Protein AF-G2HE50-F1 (afdb_monomer_lite)

InterPro domains:
  IPR012901 Carnosine N-methyltransferase [PF07942] (146-195)
  IPR012901 Carnosine N-methyltransferase [PTHR12303] (55-195)

Secondary structure (DSSP, 8-state):
-PPPPPPPPPPPPPPPP----------------------HHHHHHHHHHHHHHHHHHHHHHHHHHHHHHHHHHHHHHHHHHHHHHHHHHHHHTS-HHHHHH-TTHHHHHHHHHHHHHHHHHHHHHHHHHHHT-GGGGGG---SS-S-PPPPHHHHHHHHHHHHHHHHHHSGGGHHHHHHHHHHHHHHHHHHS-S--

Organism: Pan troglodytes (NCBI:txid9598)

Foldseek 3Di:
DDDDDDDDDDDDDDDDDDDDDDDDDDDPDPPPPPPPPPPPVNVVVVVVVVVVVVVVVVLVVVLVVVVLLLLLLLCQLVVVVVVLVVVVVVLVPDDPVVNVVPVCPVVVSVVVNVVSVVSSVVSVVVSVVVCPDPVCVSSPDPPPPDRDDHDPVSNVVVVVVVVVCCCPPNPNNVVVCCVPVVVVVVVCCVVDPPPD

Structure (mmCIF, N/CA/C/O backbone):
data_AF-G2HE50-F1
#
_entry.id   AF-G2HE50-F1
#
loop_
_atom_site.group_PDB
_atom_site.id
_atom_site.type_symbol
_atom_site.label_atom_id
_atom_site.label_alt_id
_atom_site.label_comp_id
_atom_site.label_asym_id
_atom_site.label_entity_id
_atom_site.label_seq_id
_atom_site.pdbx_PDB_ins_code
_atom_site.Cartn_x
_atom_site.Cartn_y
_atom_site.Cartn_z
_atom_site.occupancy
_atom_site.B_iso_or_equiv
_atom_site.auth_seq_id
_atom_site.auth_comp_id
_atom_site.auth_asym_id
_atom_site.auth_atom_id
_atom_site.pdbx_PDB_model_num
ATOM 1 N N . MET A 1 1 ? -23.800 32.111 -14.660 1.00 43.44 1 MET A N 1
ATOM 2 C CA . MET A 1 1 ? -22.465 32.249 -14.033 1.00 43.44 1 MET A CA 1
ATOM 3 C C . MET A 1 1 ? -21.451 32.562 -15.121 1.00 43.44 1 MET A C 1
ATOM 5 O O . MET A 1 1 ? -21.234 31.747 -16.008 1.00 43.44 1 MET A O 1
ATOM 9 N N . GLN A 1 2 ? -20.966 33.801 -15.132 1.00 43.25 2 GLN A N 1
ATOM 10 C CA . GLN A 1 2 ? -20.212 34.406 -16.231 1.00 43.25 2 GLN A CA 1
ATOM 11 C C . GLN A 1 2 ? -18.714 34.069 -16.140 1.00 43.25 2 GLN A C 1
ATOM 13 O O . GLN A 1 2 ? -18.127 34.093 -15.058 1.00 43.25 2 GLN A O 1
ATOM 18 N N . ARG A 1 3 ? -18.100 33.760 -17.290 1.00 40.53 3 ARG A N 1
ATOM 19 C CA . ARG A 1 3 ? -16.665 33.479 -17.451 1.00 40.53 3 ARG A CA 1
ATOM 20 C C . ARG A 1 3 ? -15.864 34.785 -17.344 1.00 40.53 3 ARG A C 1
ATOM 22 O O . ARG A 1 3 ? -16.052 35.679 -18.164 1.00 40.53 3 ARG A O 1
ATOM 29 N N . ARG A 1 4 ? -14.958 34.895 -16.366 1.00 44.59 4 ARG A N 1
ATOM 30 C CA . ARG A 1 4 ? -14.037 36.039 -16.225 1.00 44.59 4 ARG A CA 1
ATOM 31 C C . ARG A 1 4 ? -12.904 35.941 -17.258 1.00 44.59 4 ARG A C 1
ATOM 33 O O . ARG A 1 4 ? -12.146 34.976 -17.241 1.00 44.59 4 ARG A O 1
ATOM 40 N N . ARG A 1 5 ? -12.790 36.938 -18.145 1.00 52.28 5 ARG A N 1
ATOM 41 C CA . ARG A 1 5 ? -11.632 37.151 -19.036 1.00 52.28 5 ARG A CA 1
ATOM 42 C C . ARG A 1 5 ? -10.599 38.056 -18.346 1.00 52.28 5 ARG A C 1
ATOM 44 O O . ARG A 1 5 ? -10.973 38.983 -17.635 1.00 52.28 5 ARG A O 1
ATOM 51 N N . ARG A 1 6 ? -9.313 37.746 -18.539 1.00 48.94 6 ARG A N 1
ATOM 52 C CA . ARG A 1 6 ? -8.133 38.441 -17.983 1.00 48.94 6 ARG A CA 1
ATOM 53 C C . ARG A 1 6 ? -7.880 39.774 -18.727 1.00 48.94 6 ARG A C 1
ATOM 55 O O . ARG A 1 6 ? -8.112 39.796 -19.935 1.00 48.94 6 ARG A O 1
ATOM 62 N N . PRO A 1 7 ? -7.408 40.849 -18.064 1.00 55.88 7 PRO A N 1
ATOM 63 C CA . PRO A 1 7 ? -7.119 42.127 -18.724 1.00 55.88 7 PRO A CA 1
ATOM 64 C C . PRO A 1 7 ? -5.721 42.162 -19.392 1.00 55.88 7 PRO A C 1
ATOM 66 O O . PRO A 1 7 ? -4.837 41.415 -18.962 1.00 55.88 7 PRO A O 1
ATOM 69 N N . PRO A 1 8 ? -5.516 43.002 -20.431 1.00 59.59 8 PRO A N 1
ATOM 70 C CA . PRO A 1 8 ? -4.245 43.132 -21.154 1.00 59.59 8 PRO A CA 1
ATOM 71 C C . PRO A 1 8 ? -3.248 44.104 -20.475 1.00 59.59 8 PRO A C 1
ATOM 73 O O . PRO A 1 8 ? -3.667 44.935 -19.666 1.00 59.59 8 PRO A O 1
ATOM 76 N N . PRO A 1 9 ? -1.938 44.014 -20.795 1.00 53.03 9 PRO A N 1
ATOM 77 C CA . PRO A 1 9 ? -0.888 44.846 -20.199 1.00 53.03 9 PRO A CA 1
ATOM 78 C C . PRO A 1 9 ? -0.788 46.252 -20.834 1.00 53.03 9 PRO A C 1
ATOM 80 O O . PRO A 1 9 ? -1.252 46.449 -21.960 1.00 53.03 9 PRO A O 1
ATOM 83 N N . PRO A 1 10 ? -0.188 47.234 -20.129 1.00 47.84 10 PRO A N 1
ATOM 84 C CA . PRO A 1 10 ? -0.179 48.636 -20.543 1.00 47.84 10 PRO A CA 1
ATOM 85 C C . PRO A 1 10 ? 0.894 48.968 -21.594 1.00 47.84 10 PRO A C 1
ATOM 87 O O . PRO A 1 10 ? 2.009 48.452 -21.566 1.00 47.84 10 PRO A O 1
ATOM 90 N N . THR A 1 11 ? 0.538 49.885 -22.494 1.00 44.22 11 THR A N 1
ATOM 91 C CA . THR A 1 11 ? 1.355 50.474 -23.563 1.00 44.22 11 THR A CA 1
ATOM 92 C C . THR A 1 11 ? 2.282 51.576 -23.037 1.00 44.22 11 THR A C 1
ATOM 94 O O . THR A 1 11 ? 1.842 52.498 -22.348 1.00 44.22 11 THR A O 1
ATOM 97 N N . SER A 1 12 ? 3.567 51.509 -23.393 1.00 42.25 12 SER A N 1
ATOM 98 C CA . SER A 1 12 ? 4.565 52.550 -23.132 1.00 42.25 12 SER A CA 1
ATOM 99 C C . SER A 1 12 ? 4.380 53.745 -24.078 1.00 42.25 12 SER A C 1
ATOM 101 O O . SER A 1 12 ? 4.226 53.591 -25.288 1.00 42.25 12 SER A O 1
ATOM 103 N N . ARG A 1 13 ? 4.372 54.954 -23.505 1.00 36.72 13 ARG A N 1
ATOM 104 C CA . ARG A 1 13 ? 4.289 56.235 -24.219 1.00 36.72 13 ARG A CA 1
ATOM 105 C C . ARG A 1 13 ? 5.666 56.631 -24.771 1.00 36.72 13 ARG A C 1
ATOM 107 O O . ARG A 1 13 ? 6.639 56.621 -24.024 1.00 36.72 13 ARG A O 1
ATOM 114 N N . LEU A 1 14 ? 5.719 57.023 -26.044 1.00 40.00 14 LEU A N 1
ATOM 115 C CA . LEU A 1 14 ? 6.819 57.793 -26.641 1.00 40.00 14 LEU A CA 1
ATOM 116 C C . LEU A 1 14 ? 6.608 59.290 -26.351 1.00 40.00 14 LEU A C 1
ATOM 118 O O . LEU A 1 14 ? 5.454 59.724 -26.386 1.00 40.00 14 LEU A O 1
ATOM 122 N N . PRO A 1 15 ? 7.661 60.091 -26.105 1.00 41.16 15 PRO A N 1
ATOM 123 C CA . PRO A 1 15 ? 7.552 61.539 -26.115 1.00 41.16 15 PRO A CA 1
ATOM 124 C C . PRO A 1 15 ? 7.847 62.142 -27.496 1.00 41.16 15 PRO A C 1
ATOM 126 O O . PRO A 1 15 ? 8.559 61.577 -28.326 1.00 41.16 15 PRO A O 1
ATOM 129 N N 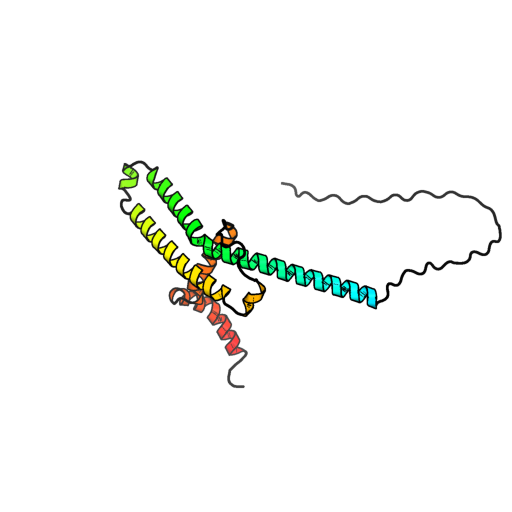. GLU A 1 16 ? 7.226 63.300 -27.688 1.00 34.78 16 GLU A N 1
ATOM 130 C CA . GLU A 1 16 ? 7.119 64.144 -28.874 1.00 34.78 16 GLU A CA 1
ATOM 131 C C . GLU A 1 16 ? 8.446 64.774 -29.325 1.00 34.78 16 GLU A C 1
ATOM 133 O O . GLU A 1 16 ? 9.350 65.017 -28.527 1.00 34.78 16 GLU A O 1
ATOM 138 N N . GLY A 1 17 ? 8.523 65.091 -30.620 1.00 35.38 17 GLY A N 1
ATOM 139 C CA . GLY A 1 17 ? 9.585 65.895 -31.217 1.00 35.38 17 GLY A CA 1
ATOM 140 C C . GLY A 1 17 ? 9.158 67.343 -31.483 1.00 35.38 17 GLY A C 1
ATOM 141 O O . GLY A 1 17 ? 8.025 67.596 -31.874 1.00 35.38 17 GLY A O 1
ATOM 142 N N . CYS A 1 18 ? 10.121 68.252 -31.326 1.00 30.38 18 CYS A N 1
ATOM 143 C CA . CYS A 1 18 ? 10.257 69.617 -31.867 1.00 30.38 18 CYS A CA 1
ATOM 144 C C . CYS A 1 18 ? 11.781 69.875 -31.819 1.00 30.38 18 CYS A C 1
ATOM 146 O O . CYS A 1 18 ? 12.391 69.538 -30.814 1.00 30.38 18 CYS A O 1
ATOM 148 N N . GLY A 1 19 ? 12.539 70.381 -32.789 1.00 29.95 19 GLY A N 1
ATOM 149 C CA . GLY A 1 19 ? 12.306 71.212 -33.964 1.00 29.95 19 GLY A CA 1
ATOM 150 C C . GLY A 1 19 ? 13.403 72.295 -33.946 1.00 29.95 19 GLY A C 1
ATOM 151 O O . GLY A 1 19 ? 13.477 73.026 -32.965 1.00 29.95 19 GLY A O 1
ATOM 152 N N . GLY A 1 20 ? 14.245 72.407 -34.988 1.00 29.12 20 GLY A N 1
ATOM 153 C CA . GLY A 1 20 ? 15.074 73.609 -35.222 1.00 29.12 20 GLY A CA 1
ATOM 154 C C . GLY A 1 20 ? 16.549 73.416 -35.621 1.00 29.12 20 GLY A C 1
ATOM 155 O O . GLY A 1 20 ? 17.395 73.234 -34.761 1.00 29.12 20 GLY A O 1
ATOM 156 N N . GLY A 1 21 ? 16.814 73.527 -36.931 1.00 27.83 21 GLY A N 1
ATOM 157 C CA . GLY A 1 21 ? 17.830 74.367 -37.604 1.00 27.83 21 GLY A CA 1
ATOM 158 C C . GLY A 1 21 ? 19.303 74.451 -37.153 1.00 27.83 21 GLY A C 1
ATOM 159 O O . GLY A 1 21 ? 19.600 74.807 -36.022 1.00 27.83 21 GLY A O 1
ATOM 160 N N . GLY A 1 22 ? 20.209 74.365 -38.142 1.00 27.58 22 GLY A N 1
ATOM 161 C CA . GLY A 1 22 ? 21.512 75.056 -38.136 1.00 27.58 22 GLY A CA 1
ATOM 162 C C . GLY A 1 22 ? 22.706 74.169 -38.488 1.00 27.58 22 GLY A C 1
ATOM 163 O O . GLY A 1 22 ? 23.003 73.223 -37.774 1.00 27.58 22 GLY A O 1
ATOM 164 N N . GLY A 1 23 ? 23.376 74.471 -39.603 1.00 30.53 23 GLY A N 1
ATOM 165 C CA . GLY A 1 23 ? 24.521 73.718 -40.116 1.00 30.53 23 GLY A CA 1
ATOM 166 C C . GLY A 1 23 ? 25.830 73.949 -39.356 1.00 30.53 23 GLY A C 1
ATOM 167 O O . GLY A 1 23 ? 26.046 74.998 -38.756 1.00 30.53 23 GLY A O 1
ATOM 168 N N . GLY A 1 24 ? 26.720 72.966 -39.462 1.00 28.97 24 GLY A N 1
ATOM 169 C CA . GLY A 1 24 ? 28.094 73.002 -38.973 1.00 28.97 24 GLY A CA 1
ATOM 170 C C . GLY A 1 24 ? 28.763 71.670 -39.289 1.00 28.97 24 GLY A C 1
ATOM 171 O O . GLY A 1 24 ? 28.279 70.623 -38.876 1.00 28.97 24 GLY A O 1
ATOM 172 N N . SER A 1 25 ? 29.812 71.707 -40.102 1.00 38.81 25 SER A N 1
ATOM 173 C CA . SER A 1 25 ? 30.609 70.548 -40.489 1.00 38.81 25 SER A CA 1
ATOM 174 C C . SER A 1 25 ? 31.376 70.013 -39.279 1.00 38.81 25 SER A C 1
ATOM 176 O O . SER A 1 25 ? 32.286 70.685 -38.806 1.00 38.81 25 SER A O 1
ATOM 178 N N . GLU A 1 26 ? 31.051 68.808 -38.819 1.00 29.98 26 GLU A N 1
ATOM 179 C CA . GLU A 1 26 ? 31.888 68.025 -37.905 1.00 29.98 26 GLU A CA 1
ATOM 180 C C . GLU A 1 26 ? 31.929 66.577 -38.399 1.00 29.98 26 GLU A C 1
ATOM 182 O O . GLU A 1 26 ? 30.902 65.964 -38.699 1.00 29.98 26 GLU A O 1
ATOM 187 N N . GLU A 1 27 ? 33.142 66.051 -38.544 1.00 34.09 27 GLU A N 1
ATOM 188 C CA . GLU A 1 27 ? 33.405 64.644 -38.819 1.00 34.09 27 GLU A CA 1
ATOM 189 C C . GLU A 1 27 ? 32.860 63.807 -37.656 1.00 34.09 27 GLU A C 1
ATOM 191 O O . GLU A 1 27 ? 33.437 63.770 -36.571 1.00 34.09 27 GLU A O 1
ATOM 196 N N . VAL A 1 28 ? 31.724 63.137 -37.863 1.00 26.69 28 VAL A N 1
ATOM 197 C CA . VAL A 1 28 ? 31.206 62.167 -36.895 1.00 26.69 28 VAL A CA 1
ATOM 198 C C . VAL A 1 28 ? 31.854 60.823 -37.191 1.00 26.69 28 VAL A C 1
ATOM 200 O O . VAL A 1 28 ? 31.426 60.075 -38.072 1.00 26.69 28 VAL A O 1
ATOM 203 N N . GLU A 1 29 ? 32.913 60.531 -36.445 1.00 27.11 29 GLU A N 1
ATOM 204 C CA . GLU A 1 29 ? 33.487 59.199 -36.314 1.00 27.11 29 GLU A CA 1
ATOM 205 C C . GLU A 1 29 ? 32.379 58.238 -35.850 1.00 27.11 29 GLU A C 1
ATOM 207 O O . GLU A 1 29 ? 31.879 58.309 -34.725 1.00 27.11 29 GLU A O 1
ATOM 212 N N . VAL A 1 30 ? 31.934 57.356 -36.749 1.00 27.50 30 VAL A N 1
ATOM 213 C CA . VAL A 1 30 ? 30.960 56.315 -36.417 1.00 27.50 30 VAL A CA 1
ATOM 214 C C . VAL A 1 30 ? 31.668 55.301 -35.527 1.00 27.50 30 VAL A C 1
ATOM 216 O O . VAL A 1 30 ? 32.269 54.339 -36.003 1.00 27.50 30 VAL A O 1
ATOM 219 N N . GLN A 1 31 ? 31.589 55.511 -34.215 1.00 26.48 31 GLN A N 1
ATOM 220 C CA . GLN A 1 31 ? 31.910 54.489 -33.233 1.00 26.48 31 GLN A CA 1
ATOM 221 C C . GLN A 1 31 ? 30.888 53.358 -33.402 1.00 26.48 31 GLN A C 1
ATOM 223 O O . GLN A 1 31 ? 29.797 53.367 -32.828 1.00 26.48 31 GLN A O 1
ATOM 228 N N . PHE A 1 32 ? 31.234 52.363 -34.222 1.00 25.75 32 PHE A N 1
ATOM 229 C CA . PHE A 1 32 ? 30.603 51.057 -34.137 1.00 25.75 32 PHE A CA 1
ATOM 230 C C . PHE A 1 32 ? 30.837 50.575 -32.709 1.00 25.75 32 PHE A C 1
ATOM 232 O O . PHE A 1 32 ? 31.940 50.161 -32.353 1.00 25.75 32 PHE A O 1
ATOM 239 N N . SER A 1 33 ? 29.804 50.666 -31.868 1.00 36.72 33 SER A N 1
ATOM 240 C CA . SER A 1 33 ? 29.776 49.928 -30.615 1.00 36.72 33 SER A CA 1
ATOM 241 C C . SER A 1 33 ? 29.987 48.474 -30.993 1.00 36.72 33 SER A C 1
ATOM 243 O O . SER A 1 33 ? 29.096 47.838 -31.559 1.00 36.72 33 SER A O 1
ATOM 245 N N . ALA A 1 34 ? 31.198 47.980 -30.739 1.00 37.19 34 ALA A N 1
ATOM 246 C CA . ALA A 1 34 ? 31.519 46.574 -30.796 1.00 37.19 34 ALA A CA 1
ATOM 247 C C . ALA A 1 34 ? 30.575 45.899 -29.804 1.00 37.19 34 ALA A C 1
ATOM 249 O O . ALA A 1 34 ? 30.825 45.859 -28.597 1.00 37.19 34 ALA A O 1
ATOM 250 N N . GLY A 1 35 ? 29.434 45.433 -30.318 1.00 39.59 35 GLY A N 1
ATOM 251 C CA . GLY A 1 35 ? 28.591 44.494 -29.617 1.00 39.59 35 GLY A CA 1
ATOM 252 C C . GLY A 1 35 ? 29.531 43.409 -29.136 1.00 39.59 35 GLY A C 1
ATOM 253 O O . GLY A 1 35 ? 30.250 42.816 -29.937 1.00 39.59 35 GLY A O 1
ATOM 254 N N . ARG A 1 36 ? 29.606 43.246 -27.816 1.00 48.53 36 ARG A N 1
ATOM 255 C CA . ARG A 1 36 ? 30.401 42.221 -27.156 1.00 48.53 36 ARG A CA 1
ATOM 256 C C . ARG A 1 36 ? 29.924 40.881 -27.701 1.00 48.53 36 ARG A C 1
ATOM 258 O O . ARG A 1 36 ? 28.987 40.293 -27.171 1.00 48.53 36 ARG A O 1
ATOM 265 N N . TRP A 1 37 ? 30.534 40.418 -28.786 1.00 41.97 37 TRP A N 1
ATOM 266 C CA . TRP A 1 37 ? 30.416 39.050 -29.246 1.00 41.97 37 TRP A CA 1
ATOM 267 C C . TRP A 1 37 ? 31.170 38.254 -28.194 1.00 41.97 37 TRP A C 1
ATOM 269 O O . TRP A 1 37 ? 32.386 38.084 -28.267 1.00 41.97 37 TRP A O 1
ATOM 279 N N . GLY A 1 38 ? 30.460 37.890 -27.121 1.00 52.31 38 GLY A N 1
ATOM 280 C CA . GLY A 1 38 ? 30.954 36.903 -26.179 1.00 52.31 38 GLY A CA 1
ATOM 281 C C . GLY A 1 38 ? 31.437 35.733 -27.018 1.00 52.31 38 GLY A C 1
ATOM 282 O O . GLY A 1 38 ? 30.683 35.244 -27.860 1.00 52.31 38 GLY A O 1
ATOM 283 N N . SER A 1 39 ? 32.716 35.379 -26.870 1.00 57.69 39 SER A N 1
ATOM 284 C CA . SER A 1 39 ? 33.326 34.300 -27.643 1.00 57.69 39 SER A CA 1
ATOM 285 C C . SER A 1 39 ? 32.369 33.111 -27.652 1.00 57.69 39 SER A C 1
ATOM 287 O O . SER A 1 39 ? 31.828 32.766 -26.599 1.00 57.69 39 SER A O 1
ATOM 289 N N . ALA A 1 40 ? 32.133 32.491 -28.809 1.00 57.12 40 ALA A N 1
ATOM 290 C CA . ALA A 1 40 ? 31.263 31.317 -28.900 1.00 57.12 40 ALA A CA 1
ATOM 291 C C . ALA A 1 40 ? 31.668 30.238 -27.872 1.00 57.12 40 ALA A C 1
ATOM 293 O O . ALA A 1 40 ? 30.814 29.553 -27.320 1.00 57.12 40 ALA A O 1
ATOM 294 N N . ALA A 1 41 ? 32.959 30.179 -27.521 1.00 56.34 41 ALA A N 1
ATOM 295 C CA . ALA A 1 41 ? 33.485 29.350 -26.442 1.00 56.34 41 ALA A CA 1
ATOM 296 C C . ALA A 1 41 ? 32.983 29.757 -25.041 1.00 56.34 41 ALA A C 1
ATOM 298 O O . ALA A 1 41 ? 32.673 28.890 -24.234 1.00 56.34 41 ALA A O 1
ATOM 299 N N . ALA A 1 42 ? 32.855 31.053 -24.743 1.00 61.88 42 ALA A N 1
ATOM 300 C CA . ALA A 1 42 ? 32.315 31.546 -23.474 1.00 61.88 42 ALA A CA 1
ATOM 301 C C . ALA A 1 42 ? 30.799 31.307 -23.361 1.00 61.88 42 ALA A C 1
ATOM 303 O O . ALA A 1 42 ? 30.315 30.939 -22.294 1.00 61.88 42 ALA A O 1
ATOM 304 N N . VAL A 1 43 ? 30.059 31.453 -24.466 1.00 63.81 43 VAL A N 1
ATOM 305 C CA . VAL A 1 43 ? 28.623 31.121 -24.520 1.00 63.81 43 VAL A CA 1
ATOM 306 C C . VAL A 1 43 ? 28.415 29.609 -24.377 1.00 63.81 43 VAL A C 1
ATOM 308 O O . VAL A 1 43 ? 27.550 29.180 -23.622 1.00 63.81 43 VAL A O 1
ATOM 311 N N . SER A 1 44 ? 29.256 28.795 -25.024 1.00 70.19 44 SER A N 1
ATOM 312 C CA . SER A 1 44 ? 29.229 27.333 -24.903 1.00 70.19 44 SER A CA 1
ATOM 313 C C . SER A 1 44 ? 29.632 26.847 -23.509 1.00 70.19 44 SER A C 1
ATOM 315 O O . SER A 1 44 ? 29.045 25.891 -23.014 1.00 70.19 44 SER A O 1
ATOM 317 N N . ALA A 1 45 ? 30.602 27.495 -22.859 1.00 70.25 45 ALA A N 1
ATOM 318 C CA . ALA A 1 45 ? 31.006 27.169 -21.493 1.00 70.25 45 ALA A CA 1
ATOM 319 C C . ALA A 1 45 ? 29.923 27.552 -20.475 1.00 70.25 45 ALA A C 1
ATOM 321 O O . ALA A 1 45 ? 29.651 26.784 -19.558 1.00 70.25 45 ALA A O 1
ATOM 322 N N . ALA A 1 46 ? 29.264 28.701 -20.659 1.00 69.62 46 ALA A N 1
ATOM 323 C CA . ALA A 1 46 ? 28.132 29.107 -19.830 1.00 69.62 46 ALA A CA 1
ATOM 324 C C . ALA A 1 46 ? 26.921 28.178 -20.019 1.00 69.62 46 ALA A C 1
ATOM 326 O O . ALA A 1 46 ? 26.278 27.817 -19.038 1.00 69.62 46 ALA A O 1
ATOM 327 N N . ALA A 1 47 ? 26.644 27.746 -21.254 1.00 68.75 47 ALA A N 1
ATOM 328 C CA . ALA A 1 47 ? 25.602 26.764 -21.538 1.00 68.75 47 ALA A CA 1
ATOM 329 C C . ALA A 1 47 ? 25.920 25.403 -20.897 1.00 68.75 47 ALA A C 1
ATOM 331 O O . ALA A 1 47 ? 25.074 24.859 -20.201 1.00 68.75 47 ALA A O 1
ATOM 332 N N . ALA A 1 48 ? 27.151 24.901 -21.040 1.00 70.31 48 ALA A N 1
ATOM 333 C CA . ALA A 1 48 ? 27.578 23.648 -20.415 1.00 70.31 48 ALA A CA 1
ATOM 334 C C . ALA A 1 48 ? 27.550 23.713 -18.877 1.00 70.31 48 ALA A C 1
ATOM 336 O O . ALA A 1 48 ? 27.149 22.751 -18.227 1.00 70.31 48 ALA A O 1
ATOM 337 N N . ALA A 1 49 ? 27.927 24.851 -18.285 1.00 72.62 49 ALA A N 1
ATOM 338 C CA . ALA A 1 49 ? 27.831 25.069 -16.844 1.00 72.62 49 ALA A CA 1
ATOM 339 C C . ALA A 1 49 ? 26.371 25.117 -16.364 1.00 72.62 49 ALA A C 1
ATOM 341 O O . ALA A 1 49 ? 26.057 24.541 -15.326 1.00 72.62 49 ALA A O 1
ATOM 342 N N . ALA A 1 50 ? 25.475 25.751 -17.128 1.00 73.69 50 ALA A N 1
ATOM 343 C CA . ALA A 1 50 ? 24.048 25.789 -16.822 1.00 73.69 50 ALA A CA 1
ATOM 344 C C . ALA A 1 50 ? 23.399 24.396 -16.923 1.00 73.69 50 ALA A C 1
ATOM 346 O O . ALA A 1 50 ? 22.628 24.015 -16.041 1.00 73.69 50 ALA A O 1
ATOM 347 N N . THR A 1 51 ? 23.748 23.610 -17.948 1.00 73.56 51 THR A N 1
ATOM 348 C CA . THR A 1 51 ? 23.300 22.215 -18.090 1.00 73.56 51 THR A CA 1
ATOM 349 C C . THR A 1 51 ? 23.772 21.373 -16.909 1.00 73.56 51 THR A C 1
ATOM 351 O O . THR A 1 51 ? 22.945 20.772 -16.232 1.00 73.56 51 THR A O 1
ATOM 354 N N . ARG A 1 52 ? 25.062 21.445 -16.563 1.00 76.56 52 ARG A N 1
ATOM 355 C CA . ARG A 1 52 ? 25.626 20.721 -15.418 1.00 76.56 52 ARG A CA 1
ATOM 356 C C . ARG A 1 52 ? 24.984 21.110 -14.084 1.00 76.56 52 ARG A C 1
ATOM 358 O O . ARG A 1 52 ? 24.696 20.244 -13.272 1.00 76.56 52 ARG A O 1
ATOM 365 N N . SER A 1 53 ? 24.709 22.398 -13.862 1.00 77.75 53 SER A N 1
ATOM 366 C CA . SER A 1 53 ? 24.012 22.840 -12.644 1.00 77.75 53 SER A CA 1
ATOM 367 C C . SER A 1 53 ? 22.560 22.360 -12.567 1.00 77.75 53 SER A C 1
ATOM 369 O O . SER A 1 53 ? 22.013 22.255 -11.476 1.00 77.75 53 SER A O 1
ATOM 371 N N . THR A 1 54 ? 21.933 22.090 -13.717 1.00 85.69 54 THR A N 1
ATOM 372 C CA . THR A 1 54 ? 20.565 21.556 -13.774 1.00 85.69 54 THR A CA 1
ATOM 373 C C . THR A 1 54 ? 20.574 20.064 -13.447 1.00 85.69 54 THR A C 1
ATOM 375 O O . THR A 1 54 ? 19.786 19.631 -12.616 1.00 85.69 54 THR A O 1
ATOM 378 N N . GLU A 1 55 ? 21.512 19.308 -14.022 1.00 83.69 55 GLU A N 1
ATOM 379 C CA . GLU A 1 55 ? 21.712 17.879 -13.737 1.00 83.69 55 GLU A CA 1
ATOM 380 C C . GLU A 1 55 ? 22.040 17.637 -12.252 1.00 83.69 55 GLU A C 1
ATOM 382 O O . GLU A 1 55 ? 21.393 16.820 -11.603 1.00 83.69 55 GLU A O 1
ATOM 387 N N . GLU A 1 56 ? 22.961 18.414 -11.669 1.00 86.19 56 GLU A N 1
ATOM 388 C CA . GLU A 1 56 ? 23.315 18.305 -10.243 1.00 86.19 56 GLU A CA 1
ATOM 389 C C . GLU A 1 56 ? 22.114 18.586 -9.311 1.00 86.19 56 GLU A C 1
ATOM 391 O O . GLU A 1 56 ? 21.990 17.993 -8.235 1.00 86.19 56 GLU A O 1
ATOM 396 N N . GLU A 1 57 ? 21.204 19.478 -9.714 1.00 87.62 57 GLU A N 1
ATOM 397 C CA . GLU A 1 57 ? 19.981 19.762 -8.959 1.00 87.62 57 GLU A CA 1
ATOM 398 C C . GLU A 1 57 ? 18.932 18.651 -9.120 1.00 87.62 57 GLU A C 1
ATOM 400 O O . GLU A 1 57 ? 18.265 18.295 -8.145 1.00 87.62 57 GLU A O 1
ATOM 405 N N . GLU A 1 58 ? 18.802 18.066 -10.313 1.00 89.25 58 GLU A N 1
ATOM 406 C CA . GLU A 1 58 ? 17.932 16.910 -10.559 1.00 89.25 58 GLU A CA 1
ATOM 407 C C . GLU A 1 58 ? 18.364 15.699 -9.721 1.00 89.25 58 GLU A C 1
ATOM 409 O O . GLU A 1 58 ? 17.530 15.132 -9.013 1.00 89.25 58 GLU A O 1
ATOM 414 N N . GLU A 1 59 ? 19.661 15.378 -9.687 1.00 87.88 59 GLU A N 1
ATOM 415 C CA . GLU A 1 59 ? 20.221 14.308 -8.847 1.00 87.88 59 GLU A CA 1
ATOM 416 C C . GLU A 1 59 ? 19.933 14.540 -7.353 1.00 87.88 59 GLU A C 1
ATOM 418 O O . GLU A 1 59 ? 19.590 13.621 -6.598 1.00 87.88 59 GLU A O 1
ATOM 423 N N . ARG A 1 60 ? 20.040 15.795 -6.895 1.00 88.81 60 ARG A N 1
ATOM 424 C CA . ARG A 1 60 ? 19.739 16.166 -5.507 1.00 88.81 60 ARG A CA 1
ATOM 425 C C . ARG A 1 60 ? 18.256 15.978 -5.184 1.00 88.81 60 ARG A C 1
ATOM 427 O O . ARG A 1 60 ? 17.927 15.450 -4.118 1.00 88.81 60 ARG A O 1
ATOM 434 N N . LEU A 1 61 ? 17.367 16.424 -6.073 1.00 90.81 61 LEU A N 1
ATOM 435 C CA . LEU A 1 61 ? 15.918 16.289 -5.912 1.00 90.81 61 LEU A CA 1
ATOM 436 C C . LEU A 1 61 ? 15.475 14.827 -5.978 1.00 90.81 61 LEU A C 1
ATOM 438 O O . LEU A 1 61 ? 14.590 14.426 -5.220 1.00 90.81 61 LEU A O 1
ATOM 442 N N . GLU A 1 62 ? 16.104 14.020 -6.828 1.00 91.25 62 GLU A N 1
ATOM 443 C CA . GLU A 1 62 ? 15.866 12.583 -6.900 1.00 91.25 62 GLU A CA 1
ATOM 444 C C . GLU A 1 62 ? 16.283 11.890 -5.602 1.00 91.25 62 GLU A C 1
ATOM 446 O O . GLU A 1 62 ? 15.488 11.144 -5.029 1.00 91.25 62 GLU A O 1
ATOM 451 N N . ARG A 1 63 ? 17.461 12.220 -5.054 1.00 88.75 63 ARG A N 1
ATOM 452 C CA . ARG A 1 63 ? 17.907 11.714 -3.746 1.00 88.75 63 ARG A CA 1
ATOM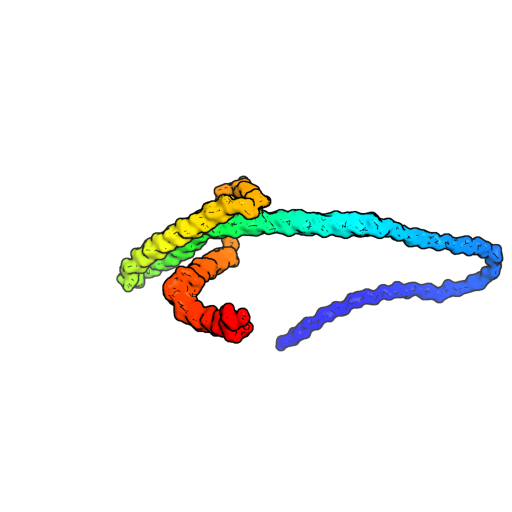 453 C C . ARG A 1 63 ? 16.934 12.066 -2.623 1.00 88.75 63 ARG A C 1
ATOM 455 O O . ARG A 1 63 ? 16.607 11.223 -1.785 1.00 88.75 63 ARG A O 1
ATOM 462 N N . GLU A 1 64 ? 16.459 13.308 -2.586 1.00 89.50 64 GLU A N 1
ATOM 463 C CA . GLU A 1 64 ? 15.466 13.747 -1.601 1.00 89.50 64 GLU A CA 1
ATOM 464 C C . GLU A 1 64 ? 14.141 12.986 -1.773 1.00 89.50 64 GLU A C 1
ATOM 466 O O . GLU A 1 64 ? 13.534 12.528 -0.798 1.00 89.50 64 GLU A O 1
ATOM 471 N N . HIS A 1 65 ? 13.709 12.800 -3.023 1.00 91.44 65 HIS A N 1
ATOM 472 C CA . HIS A 1 65 ? 12.506 12.049 -3.344 1.00 91.44 65 HIS A CA 1
ATOM 473 C C . HIS A 1 65 ? 12.622 10.577 -2.938 1.00 91.44 65 HIS A C 1
ATOM 475 O O . HIS A 1 65 ? 11.698 10.050 -2.317 1.00 91.44 65 HIS A O 1
ATOM 481 N N . PHE A 1 66 ? 13.755 9.936 -3.220 1.00 91.81 66 PHE A N 1
ATOM 482 C CA . PHE A 1 66 ? 14.047 8.560 -2.835 1.00 91.81 66 PHE A CA 1
ATOM 483 C C . PHE A 1 66 ? 13.831 8.362 -1.332 1.00 91.81 66 PHE A C 1
ATOM 485 O O . PHE A 1 66 ? 12.986 7.562 -0.920 1.00 91.81 66 PHE A O 1
ATOM 492 N N . TRP A 1 67 ? 14.487 9.173 -0.496 1.00 91.00 67 TRP A N 1
ATOM 493 C CA . TRP A 1 67 ? 14.346 9.075 0.959 1.00 91.00 67 TRP A CA 1
ATOM 494 C C . TRP A 1 67 ? 12.940 9.404 1.457 1.00 91.00 67 TRP A C 1
ATOM 496 O O . TRP A 1 67 ? 12.452 8.765 2.394 1.00 91.00 67 TRP A O 1
ATOM 506 N N . LYS A 1 68 ? 12.238 10.338 0.805 1.00 93.12 68 LYS A N 1
ATOM 507 C CA . LYS A 1 68 ? 10.821 10.598 1.089 1.00 93.12 68 LYS A CA 1
ATOM 508 C C . LYS A 1 68 ? 9.965 9.346 0.863 1.00 93.12 68 LYS A C 1
ATOM 510 O O . LYS A 1 68 ? 9.092 9.056 1.687 1.00 93.12 68 LYS A O 1
ATOM 515 N N . ILE A 1 69 ? 10.201 8.605 -0.219 1.00 94.12 69 ILE A N 1
ATOM 516 C CA . ILE A 1 69 ? 9.476 7.364 -0.505 1.00 94.12 69 ILE A CA 1
ATOM 517 C C . ILE A 1 69 ? 9.849 6.275 0.506 1.00 94.12 69 ILE A C 1
ATOM 519 O O . ILE A 1 69 ? 8.946 5.682 1.092 1.00 94.12 69 ILE A O 1
ATOM 523 N N . ILE A 1 70 ? 11.133 6.075 0.814 1.00 93.19 70 ILE A N 1
ATOM 524 C CA . ILE A 1 70 ? 11.568 5.127 1.856 1.00 93.19 70 ILE A CA 1
ATOM 525 C C . ILE A 1 70 ? 10.883 5.420 3.197 1.00 93.19 70 ILE A C 1
ATOM 527 O O . ILE A 1 70 ? 10.346 4.516 3.846 1.00 93.19 70 ILE A O 1
ATOM 531 N N . ASN A 1 71 ? 10.826 6.693 3.593 1.00 94.06 71 ASN A N 1
ATOM 532 C CA . ASN A 1 71 ? 10.114 7.113 4.793 1.00 94.06 71 ASN A CA 1
ATOM 533 C C . ASN A 1 71 ? 8.615 6.768 4.728 1.00 94.06 71 ASN A C 1
ATOM 535 O O . ASN A 1 71 ? 8.056 6.277 5.707 1.00 94.06 71 ASN A O 1
ATOM 539 N N . ALA A 1 72 ? 7.962 6.970 3.579 1.00 95.94 72 ALA A N 1
ATOM 540 C CA . ALA A 1 72 ? 6.562 6.596 3.401 1.00 95.94 72 ALA A CA 1
ATOM 541 C C . ALA A 1 72 ? 6.337 5.087 3.598 1.00 95.94 72 ALA A C 1
ATOM 543 O O . ALA A 1 72 ? 5.422 4.706 4.330 1.00 95.94 72 ALA A O 1
ATOM 544 N N . PHE A 1 73 ? 7.181 4.230 3.013 1.00 96.12 73 PHE A N 1
ATOM 545 C CA . PHE A 1 73 ? 7.100 2.774 3.195 1.00 96.12 73 PHE A CA 1
ATOM 546 C C . PHE A 1 73 ? 7.240 2.369 4.671 1.00 96.12 73 PHE A C 1
ATOM 548 O O . PHE A 1 73 ? 6.497 1.511 5.151 1.00 96.12 73 PHE A O 1
ATOM 555 N N . ARG A 1 74 ? 8.144 3.021 5.414 1.00 94.88 74 ARG A N 1
ATOM 556 C CA . ARG A 1 74 ? 8.330 2.802 6.861 1.00 94.88 74 ARG A CA 1
ATOM 557 C C . ARG A 1 74 ? 7.166 3.330 7.714 1.00 94.88 74 ARG A C 1
ATOM 559 O O . ARG A 1 74 ? 6.941 2.826 8.808 1.00 94.88 74 ARG A O 1
ATOM 566 N N . TYR A 1 75 ? 6.428 4.334 7.236 1.00 96.88 75 TYR A N 1
ATOM 567 C CA . TYR A 1 75 ? 5.327 4.975 7.972 1.00 96.88 75 TYR A CA 1
ATOM 568 C C . TYR A 1 75 ? 3.950 4.304 7.772 1.00 96.88 75 TYR A C 1
ATOM 570 O O . TYR A 1 75 ? 2.992 4.638 8.477 1.00 96.88 75 TYR A O 1
ATOM 578 N N . TYR A 1 76 ? 3.823 3.352 6.840 1.00 98.00 76 TYR A N 1
ATOM 579 C CA . TYR A 1 76 ? 2.551 2.700 6.498 1.00 98.00 76 TYR A CA 1
ATOM 580 C C . TYR A 1 76 ? 1.797 2.154 7.724 1.00 98.00 76 TYR A C 1
ATOM 582 O O . TYR A 1 76 ? 0.609 2.440 7.902 1.00 98.00 76 TYR A O 1
ATOM 590 N N . GLY A 1 77 ? 2.485 1.410 8.589 1.00 97.25 77 GLY A N 1
ATOM 591 C CA . GLY A 1 77 ? 1.924 0.769 9.772 1.00 97.25 77 GLY A CA 1
ATOM 592 C C . GLY A 1 77 ? 1.351 1.796 10.739 1.00 97.25 77 GLY A C 1
ATOM 593 O O . GLY A 1 77 ? 0.191 1.687 11.132 1.00 97.25 77 GLY A O 1
ATOM 594 N N . THR A 1 78 ? 2.112 2.853 11.036 1.00 96.94 78 THR A N 1
ATOM 595 C CA . THR A 1 78 ? 1.659 3.973 11.874 1.00 96.94 78 THR A CA 1
ATOM 596 C C . THR A 1 78 ? 0.384 4.602 11.314 1.00 96.94 78 THR A C 1
ATOM 598 O O . THR A 1 78 ? -0.619 4.707 12.023 1.00 96.94 78 THR A O 1
ATOM 601 N N . SER A 1 79 ? 0.374 4.939 10.019 1.00 96.94 79 SER A N 1
ATOM 602 C CA . SER A 1 79 ? -0.791 5.546 9.363 1.00 96.94 79 SER A CA 1
ATOM 603 C C . SER A 1 79 ? -2.034 4.647 9.417 1.00 96.94 79 SER A C 1
ATOM 605 O O . SER A 1 79 ? -3.149 5.111 9.686 1.00 96.94 79 SER A O 1
ATOM 607 N N . MET A 1 80 ? -1.872 3.344 9.168 1.00 97.81 80 MET A N 1
ATOM 608 C CA . MET A 1 80 ? -2.996 2.408 9.159 1.00 97.81 80 MET A CA 1
ATOM 609 C C . MET A 1 80 ? -3.507 2.107 10.573 1.00 97.81 80 MET A C 1
ATOM 611 O O . MET A 1 80 ? -4.724 2.082 10.779 1.00 97.81 80 MET A O 1
ATOM 615 N N . HIS A 1 81 ? -2.623 1.976 11.566 1.00 98.25 81 HIS A N 1
ATOM 616 C CA . HIS A 1 81 ? -3.014 1.814 12.970 1.00 98.25 81 HIS A CA 1
ATOM 617 C C . HIS A 1 81 ? -3.786 3.024 13.494 1.00 98.25 81 HIS A C 1
ATOM 619 O O . HIS A 1 81 ? -4.817 2.855 14.145 1.00 98.25 81 HIS A O 1
ATOM 625 N N . GLU A 1 82 ? -3.379 4.250 13.152 1.00 97.50 82 GLU A N 1
ATOM 626 C CA . GLU A 1 82 ? -4.132 5.461 13.506 1.00 97.50 82 GLU A CA 1
ATOM 627 C C . GLU A 1 82 ? -5.573 5.434 12.972 1.00 97.50 82 GLU A C 1
ATOM 629 O O . GLU A 1 82 ? -6.515 5.847 13.664 1.00 97.50 82 GLU A O 1
ATOM 634 N N . ARG A 1 83 ? -5.773 4.915 11.754 1.00 97.06 83 ARG A N 1
ATOM 635 C CA . ARG A 1 83 ? -7.104 4.754 11.154 1.00 97.06 83 ARG A CA 1
ATOM 636 C C . ARG A 1 83 ? -7.945 3.715 11.898 1.00 97.06 83 ARG A C 1
ATOM 638 O O . ARG A 1 83 ? -9.122 3.974 12.170 1.00 97.06 83 ARG A O 1
ATOM 645 N N . VAL A 1 84 ? -7.363 2.573 12.258 1.00 98.19 84 VAL A N 1
ATOM 646 C CA . VAL A 1 84 ? -8.064 1.540 13.040 1.00 98.19 84 VAL A CA 1
ATOM 647 C C . VAL A 1 84 ? -8.400 2.065 14.437 1.00 98.19 84 VAL A C 1
ATOM 649 O O . VAL A 1 84 ? -9.543 1.953 14.871 1.00 98.19 84 VAL A O 1
ATOM 652 N N . ASN A 1 85 ? -7.473 2.756 15.101 1.00 98.38 85 ASN A N 1
ATOM 653 C CA . ASN A 1 85 ? -7.691 3.350 16.423 1.00 98.38 85 ASN A CA 1
ATOM 654 C C . ASN A 1 85 ? -8.781 4.430 16.411 1.00 98.38 85 ASN A C 1
ATOM 656 O O . ASN A 1 85 ? -9.514 4.604 17.385 1.00 98.38 85 ASN A O 1
ATOM 660 N N . ARG A 1 86 ? -8.919 5.178 15.311 1.00 98.31 86 ARG A N 1
ATOM 661 C CA . ARG A 1 86 ? -10.038 6.114 15.122 1.00 98.31 86 ARG A CA 1
ATOM 662 C C . ARG A 1 86 ? -11.373 5.375 15.003 1.00 98.31 86 ARG A C 1
ATOM 664 O O . ARG A 1 86 ? -12.336 5.773 15.650 1.00 98.31 86 ARG A O 1
ATOM 671 N N . THR A 1 87 ? -11.400 4.290 14.232 1.00 98.31 87 THR A N 1
ATOM 672 C CA . THR A 1 87 ? -12.586 3.436 14.043 1.00 98.31 87 THR A CA 1
ATOM 673 C C . THR A 1 87 ? -13.015 2.786 15.360 1.00 98.31 87 THR A C 1
ATOM 675 O O . THR A 1 87 ? -14.191 2.796 15.712 1.00 98.31 87 THR A O 1
ATOM 678 N N . GLU A 1 88 ? -12.057 2.287 16.140 1.00 98.44 88 GLU A N 1
ATOM 679 C CA . GLU A 1 88 ? -12.321 1.717 17.459 1.00 98.44 88 GLU A CA 1
ATOM 680 C C . GLU A 1 88 ? -12.888 2.753 18.432 1.00 98.44 88 GLU A C 1
ATOM 682 O O . GLU A 1 88 ? -13.881 2.483 19.105 1.00 98.44 88 GLU A O 1
ATOM 687 N N . ARG A 1 89 ? -12.302 3.958 18.485 1.00 98.50 89 ARG A N 1
ATOM 688 C CA . ARG A 1 89 ? -12.820 5.051 19.324 1.00 98.50 89 ARG A CA 1
ATOM 689 C C . ARG A 1 89 ? -14.260 5.406 18.966 1.00 98.50 89 ARG A C 1
ATOM 691 O O . ARG A 1 89 ? -15.079 5.578 19.864 1.00 98.50 89 ARG A O 1
ATOM 698 N N . GLN A 1 90 ? -14.578 5.467 17.673 1.00 98.12 90 GLN A N 1
ATOM 699 C CA . GLN A 1 90 ? -15.948 5.691 17.211 1.00 98.12 90 GLN A CA 1
ATOM 700 C C . GLN A 1 90 ? -16.882 4.568 17.670 1.00 98.12 90 GLN A C 1
ATOM 702 O O . GLN A 1 90 ? -17.921 4.853 18.256 1.00 98.12 90 GLN A O 1
ATOM 707 N N . PHE A 1 91 ? -16.495 3.303 17.503 1.00 98.19 91 PHE A N 1
ATOM 708 C CA . PHE A 1 91 ? -17.302 2.174 17.968 1.00 98.19 91 PHE A CA 1
ATOM 709 C C . PHE A 1 91 ? -17.548 2.201 19.482 1.00 98.19 91 PHE A C 1
ATOM 711 O O . PHE A 1 91 ? -18.679 2.031 19.932 1.00 98.19 91 PHE A O 1
ATOM 718 N N . ARG A 1 92 ? -16.508 2.481 20.276 1.00 97.94 92 ARG A N 1
ATOM 719 C CA . ARG A 1 92 ? -16.612 2.561 21.741 1.00 97.94 92 ARG A CA 1
ATOM 720 C C . ARG A 1 92 ? -17.460 3.738 22.224 1.00 97.94 92 ARG A C 1
ATOM 722 O O . ARG A 1 92 ? -17.979 3.673 23.333 1.00 97.94 92 ARG A O 1
ATOM 729 N N . SER A 1 93 ? -17.615 4.783 21.409 1.00 98.12 93 SER A N 1
ATOM 730 C CA . SER A 1 93 ? -18.502 5.915 21.713 1.00 98.12 93 SER A CA 1
ATOM 731 C C . SER A 1 93 ? -19.993 5.615 21.505 1.00 98.12 93 SER A C 1
ATOM 733 O O . SER A 1 93 ? -20.833 6.388 21.960 1.00 98.12 93 SER A O 1
ATOM 735 N N . LEU A 1 94 ? -20.344 4.501 20.848 1.00 97.88 94 LEU A N 1
ATOM 736 C CA . LEU A 1 94 ? -21.739 4.109 20.640 1.00 97.88 94 LEU A CA 1
ATOM 737 C C . LEU A 1 94 ? -22.400 3.650 21.954 1.00 97.88 94 LEU A C 1
ATOM 739 O O . LEU A 1 94 ? -21.723 3.106 22.826 1.00 97.88 94 LEU A O 1
ATOM 743 N N . PRO A 1 95 ? -23.729 3.767 22.100 1.00 98.38 95 PRO A N 1
ATOM 744 C CA . PRO A 1 95 ? -24.458 3.172 23.216 1.00 98.38 95 PRO A CA 1
ATOM 745 C C . PRO A 1 95 ? -24.212 1.661 23.370 1.00 98.38 95 PRO A C 1
ATOM 747 O O . PRO A 1 95 ? -24.122 0.920 22.387 1.00 98.38 95 PRO A O 1
ATOM 750 N N . ALA A 1 96 ? -24.165 1.171 24.613 1.00 97.69 96 ALA A N 1
ATOM 751 C CA . ALA A 1 96 ? -23.837 -0.227 24.909 1.00 97.69 96 ALA A CA 1
ATOM 752 C C . ALA A 1 96 ? -24.798 -1.238 24.256 1.00 97.69 96 ALA A C 1
ATOM 754 O O . ALA A 1 96 ? -24.383 -2.338 23.895 1.00 97.69 96 ALA A O 1
ATOM 755 N N . ASN A 1 97 ? -26.074 -0.883 24.072 1.00 97.94 97 ASN A N 1
ATOM 756 C CA . ASN A 1 97 ? -27.033 -1.732 23.364 1.00 97.94 97 ASN A CA 1
ATOM 757 C C . ASN A 1 97 ? -26.657 -1.913 21.886 1.00 97.94 97 ASN A C 1
ATOM 759 O O . ASN A 1 97 ? -26.791 -3.018 21.378 1.00 97.94 97 ASN A O 1
ATOM 763 N N . GLN A 1 98 ? -26.140 -0.876 21.220 1.00 98.00 98 GLN A N 1
ATOM 764 C CA . GLN A 1 98 ? -25.685 -0.964 19.830 1.00 98.00 98 GLN A CA 1
ATOM 765 C C . GLN A 1 98 ? -24.372 -1.741 19.717 1.00 98.00 98 GLN A C 1
ATOM 767 O O . GLN A 1 98 ? -24.235 -2.583 18.835 1.00 98.00 98 GLN A O 1
ATOM 772 N N . GLN A 1 99 ? -23.436 -1.532 20.647 1.00 97.62 99 GLN A N 1
ATOM 773 C CA . GLN A 1 99 ? -22.191 -2.309 20.679 1.00 97.62 99 GLN A CA 1
ATOM 774 C C . GLN A 1 99 ? -22.467 -3.815 20.836 1.00 97.62 99 GLN A C 1
ATOM 776 O O . GLN A 1 99 ? -21.843 -4.632 20.162 1.00 97.62 99 GLN A O 1
ATOM 781 N N . LYS A 1 100 ? -23.451 -4.190 21.668 1.00 97.62 100 LYS A N 1
ATOM 782 C CA . LYS A 1 100 ? -23.869 -5.589 21.869 1.00 97.62 100 LYS A CA 1
ATOM 783 C C . LYS A 1 100 ? -24.467 -6.248 20.622 1.00 97.62 100 LYS A C 1
ATOM 785 O O . LYS A 1 100 ? -24.431 -7.471 20.541 1.00 97.62 100 LYS A O 1
ATOM 790 N N . LEU A 1 101 ? -24.975 -5.477 19.654 1.00 98.19 101 LEU A N 1
ATOM 791 C CA . LEU A 1 101 ? -25.420 -6.020 18.361 1.00 98.19 101 LEU A CA 1
ATOM 792 C C . LEU A 1 101 ? -24.240 -6.495 17.498 1.00 98.19 101 LEU A C 1
ATOM 794 O O . LEU A 1 101 ? -24.431 -7.294 16.586 1.00 98.19 101 LEU A O 1
ATOM 798 N N . LEU A 1 102 ? -23.023 -6.022 17.785 1.00 97.69 102 LEU A N 1
ATOM 799 C CA . LEU A 1 102 ? -21.812 -6.298 17.013 1.00 97.69 102 LEU A CA 1
ATOM 800 C C . LEU A 1 102 ?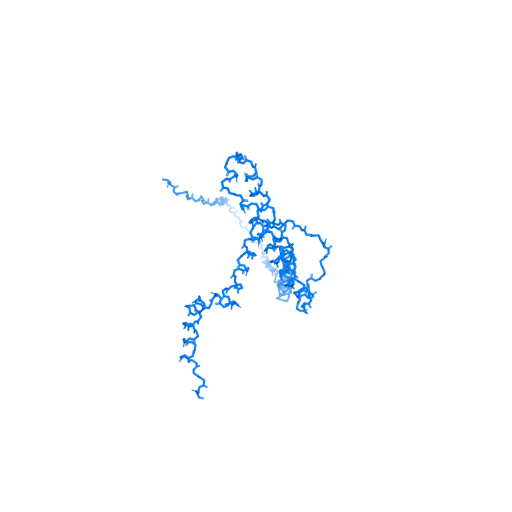 -20.689 -6.858 17.909 1.00 97.69 102 LEU A C 1
ATOM 802 O O . LEU A 1 102 ? -19.602 -6.276 17.983 1.00 97.69 102 LEU A O 1
ATOM 806 N N . PRO A 1 103 ? -20.894 -8.014 18.571 1.00 96.19 103 PRO A N 1
ATOM 807 C CA . PRO A 1 103 ? -19.950 -8.543 19.561 1.00 96.19 103 PRO A CA 1
ATOM 808 C C . PRO A 1 103 ? -18.579 -8.909 18.968 1.00 96.19 103 PRO A C 1
ATOM 810 O O . PRO A 1 103 ? -17.585 -8.962 19.683 1.00 96.19 103 PRO A O 1
ATOM 813 N N . GLN A 1 104 ? -18.510 -9.143 17.654 1.00 97.75 104 GLN A N 1
ATOM 814 C CA . GLN A 1 104 ? -17.288 -9.536 16.946 1.00 97.75 104 GLN A CA 1
ATOM 815 C C . GLN A 1 104 ? -16.511 -8.347 16.360 1.00 97.75 104 GLN A C 1
ATOM 817 O O . GLN A 1 104 ? -15.452 -8.545 15.766 1.00 97.75 104 GLN A O 1
ATOM 822 N N . PHE A 1 105 ? -17.012 -7.113 16.494 1.00 98.06 105 PHE A N 1
ATOM 823 C CA . PHE A 1 105 ? -16.429 -5.952 15.817 1.00 98.06 105 PHE A CA 1
ATOM 824 C C . PHE A 1 105 ? -14.993 -5.665 16.270 1.00 98.06 105 PHE A C 1
ATOM 826 O O . PHE A 1 105 ? -14.099 -5.540 15.438 1.00 98.06 105 PHE A O 1
ATOM 833 N N . LEU A 1 106 ? -14.750 -5.627 17.584 1.00 97.62 106 LEU A N 1
ATOM 834 C CA . LEU A 1 106 ? -13.412 -5.377 18.132 1.00 97.62 106 LEU A CA 1
ATOM 835 C C . LEU A 1 106 ? -12.425 -6.492 17.755 1.00 97.62 106 LEU A C 1
ATOM 837 O O . LEU A 1 106 ? -11.319 -6.204 17.309 1.00 97.62 106 LEU A O 1
ATOM 841 N N . LEU A 1 107 ? -12.869 -7.753 17.807 1.00 98.00 107 LEU A N 1
ATOM 842 C CA . LEU A 1 107 ? -12.071 -8.904 17.368 1.00 98.00 107 LEU A CA 1
ATOM 843 C C . LEU A 1 107 ? -11.709 -8.821 15.878 1.00 98.00 107 LEU A C 1
ATOM 845 O O . LEU A 1 107 ? -10.637 -9.265 15.468 1.00 98.00 107 LEU A O 1
ATOM 849 N N . HIS A 1 108 ? -12.588 -8.256 15.047 1.00 98.44 108 HIS A N 1
ATOM 850 C CA . HIS A 1 108 ? -12.284 -8.007 13.643 1.00 98.44 108 HIS A CA 1
ATOM 851 C C . HIS A 1 108 ? -11.243 -6.892 13.463 1.00 98.44 108 HIS A C 1
ATOM 853 O O . HIS A 1 108 ? -10.335 -7.059 12.649 1.00 98.44 108 HIS A O 1
ATOM 859 N N . LEU A 1 109 ? -11.307 -5.807 14.246 1.00 98.44 109 LEU A N 1
ATOM 860 C CA . LEU A 1 109 ? -10.272 -4.765 14.222 1.00 98.44 109 LEU A CA 1
ATOM 861 C C . LEU A 1 109 ? -8.890 -5.322 14.589 1.00 98.44 109 LEU A C 1
ATOM 863 O O . LEU A 1 109 ? -7.902 -4.955 13.960 1.00 98.44 109 LEU A O 1
ATOM 867 N N . ASP A 1 110 ? -8.816 -6.265 15.527 1.00 98.44 110 ASP A N 1
ATOM 868 C CA . ASP A 1 110 ? -7.551 -6.916 15.888 1.00 98.44 110 ASP A CA 1
ATOM 869 C C . ASP A 1 110 ? -6.996 -7.798 14.765 1.00 98.44 110 ASP A C 1
ATOM 871 O O . ASP A 1 110 ? -5.785 -7.845 14.550 1.00 98.44 110 ASP A O 1
ATOM 875 N N . LYS A 1 111 ? -7.864 -8.457 13.986 1.00 98.56 111 LYS A N 1
ATOM 876 C CA . LYS A 1 111 ? -7.432 -9.152 12.762 1.00 98.56 111 LYS A CA 1
ATOM 877 C C . LYS A 1 111 ? -6.886 -8.163 11.731 1.00 98.56 111 LYS A C 1
ATOM 879 O O . LYS A 1 111 ? -5.850 -8.436 11.137 1.00 98.56 111 LYS A O 1
ATOM 884 N N . ILE A 1 112 ? -7.537 -7.010 11.560 1.00 98.62 112 ILE A N 1
ATOM 885 C CA . ILE A 1 112 ? -7.058 -5.952 10.658 1.00 98.62 112 ILE A CA 1
ATOM 886 C C . ILE A 1 112 ? -5.676 -5.451 11.096 1.00 98.62 112 ILE A C 1
ATOM 888 O O . ILE A 1 112 ? -4.811 -5.285 10.242 1.00 98.62 112 ILE A O 1
ATOM 892 N N . ARG A 1 113 ? -5.432 -5.268 12.401 1.00 98.62 113 ARG A N 1
ATOM 893 C CA . ARG A 1 113 ? -4.108 -4.893 12.934 1.00 98.62 113 ARG A CA 1
ATOM 894 C C . ARG A 1 113 ? -3.026 -5.894 12.552 1.00 98.62 113 ARG A C 1
ATOM 896 O O . ARG A 1 113 ? -2.017 -5.488 11.996 1.00 98.62 113 ARG A O 1
ATOM 903 N N . LYS A 1 114 ? -3.289 -7.194 12.717 1.00 98.62 114 LYS A N 1
ATOM 904 C CA . LYS A 1 114 ? -2.355 -8.247 12.282 1.00 98.62 114 LYS A CA 1
ATOM 905 C C . LYS A 1 114 ? -2.056 -8.178 10.783 1.00 98.62 114 LYS A C 1
ATOM 907 O O . LYS A 1 114 ? -0.915 -8.359 10.380 1.00 98.62 114 LYS A O 1
ATOM 912 N N . CYS A 1 115 ? -3.062 -7.896 9.952 1.00 98.50 115 CYS A N 1
ATOM 913 C CA . CYS A 1 115 ? -2.847 -7.694 8.517 1.00 98.50 115 CYS A CA 1
ATOM 914 C C . CYS A 1 115 ? -2.021 -6.431 8.220 1.00 98.50 115 CYS A C 1
ATOM 916 O O . CYS A 1 115 ? -1.227 -6.434 7.286 1.00 98.50 115 CYS A O 1
ATOM 918 N N . ILE A 1 116 ? -2.202 -5.352 8.989 1.00 98.44 116 ILE A N 1
ATOM 919 C CA . ILE A 1 116 ? -1.391 -4.133 8.871 1.00 98.44 116 ILE A CA 1
ATOM 920 C C . ILE A 1 116 ? 0.069 -4.438 9.198 1.00 98.44 116 ILE A C 1
ATOM 922 O O . ILE A 1 116 ? 0.935 -4.057 8.416 1.00 98.44 116 ILE A O 1
ATOM 926 N N . ASP A 1 117 ? 0.322 -5.143 10.300 1.00 98.44 117 ASP A N 1
ATOM 927 C CA . ASP A 1 117 ? 1.672 -5.503 10.739 1.00 98.44 117 ASP A CA 1
ATOM 928 C C . ASP A 1 117 ? 2.360 -6.399 9.703 1.00 98.44 117 ASP A C 1
ATOM 930 O O . ASP A 1 117 ? 3.458 -6.089 9.251 1.00 98.44 117 ASP A O 1
ATOM 934 N N . HIS A 1 118 ? 1.663 -7.426 9.213 1.00 98.44 118 HIS A N 1
ATOM 935 C CA . HIS A 1 118 ? 2.197 -8.299 8.169 1.00 98.44 118 HIS A CA 1
ATOM 936 C C . HIS A 1 118 ? 2.495 -7.549 6.860 1.00 98.44 118 HIS A C 1
ATOM 938 O O . HIS A 1 118 ? 3.543 -7.731 6.244 1.00 98.44 118 HIS A O 1
ATOM 944 N N . ASN A 1 119 ? 1.604 -6.649 6.433 1.00 98.00 119 ASN A N 1
ATOM 945 C CA . ASN A 1 119 ? 1.868 -5.817 5.259 1.00 98.00 119 ASN A CA 1
ATOM 946 C C . ASN A 1 119 ? 3.059 -4.876 5.493 1.00 98.00 119 ASN A C 1
ATOM 948 O O . ASN A 1 119 ? 3.826 -4.628 4.565 1.00 98.00 119 ASN A O 1
ATOM 952 N N . GLN A 1 120 ? 3.228 -4.348 6.710 1.00 98.12 120 GLN A N 1
ATOM 953 C CA . GLN A 1 120 ? 4.379 -3.519 7.054 1.00 98.12 120 GLN A CA 1
ATOM 954 C C . GLN A 1 120 ? 5.684 -4.315 6.972 1.00 98.12 120 GLN A C 1
ATOM 956 O O . GLN A 1 120 ? 6.661 -3.771 6.465 1.00 98.12 120 GLN A O 1
ATOM 961 N N . GLU A 1 121 ? 5.705 -5.574 7.413 1.00 98.00 121 GLU A N 1
ATOM 962 C CA . GLU A 1 121 ? 6.869 -6.460 7.276 1.00 98.00 121 GLU A CA 1
ATOM 963 C C . GLU A 1 121 ? 7.284 -6.602 5.808 1.00 98.00 121 GLU A C 1
ATOM 965 O O . GLU A 1 121 ? 8.439 -6.348 5.479 1.00 98.00 121 GLU A O 1
ATOM 970 N N . ILE A 1 122 ? 6.332 -6.886 4.910 1.00 97.06 122 ILE A N 1
ATOM 971 C CA . ILE A 1 122 ? 6.597 -6.975 3.463 1.00 97.06 122 ILE A CA 1
ATOM 972 C C . ILE A 1 122 ? 7.187 -5.661 2.929 1.00 97.06 122 ILE A C 1
ATOM 974 O O . ILE A 1 122 ? 8.172 -5.670 2.190 1.00 97.06 122 ILE A O 1
ATOM 978 N N . LEU A 1 123 ? 6.607 -4.517 3.307 1.00 96.19 123 LEU A N 1
ATOM 979 C CA . LEU A 1 123 ? 7.105 -3.207 2.879 1.00 96.19 123 LEU A CA 1
ATOM 980 C C . LEU A 1 123 ? 8.515 -2.921 3.415 1.00 96.19 123 LEU A C 1
ATOM 982 O O . LEU A 1 123 ? 9.314 -2.313 2.706 1.00 96.19 123 LEU A O 1
ATOM 986 N N . LEU A 1 124 ? 8.839 -3.366 4.633 1.00 94.88 124 LEU A N 1
ATOM 987 C CA . LEU A 1 124 ? 10.186 -3.243 5.193 1.00 94.88 124 LEU A CA 1
ATOM 988 C C . LEU A 1 124 ? 11.186 -4.151 4.477 1.00 94.88 124 LEU A C 1
ATOM 990 O O . LEU A 1 124 ? 12.316 -3.723 4.271 1.00 94.88 124 LEU A O 1
ATOM 994 N N . THR A 1 125 ? 10.782 -5.351 4.051 1.00 95.19 125 THR A N 1
ATOM 995 C CA . THR A 1 125 ? 11.628 -6.217 3.217 1.00 95.19 125 THR A CA 1
ATOM 996 C C . THR A 1 125 ? 11.965 -5.538 1.890 1.00 95.19 125 THR A C 1
ATOM 998 O O . THR A 1 125 ? 13.136 -5.465 1.536 1.00 95.19 125 THR A O 1
ATOM 1001 N N . ILE A 1 126 ? 10.975 -4.944 1.209 1.00 93.81 126 ILE A N 1
ATOM 1002 C CA . ILE A 1 126 ? 11.209 -4.184 -0.033 1.00 93.81 126 ILE A CA 1
ATOM 1003 C C . ILE A 1 126 ? 12.197 -3.034 0.206 1.00 93.81 126 ILE A C 1
ATOM 1005 O O . ILE A 1 126 ? 13.126 -2.845 -0.575 1.00 93.81 126 ILE A O 1
ATOM 1009 N N . VAL A 1 127 ? 12.009 -2.276 1.292 1.00 91.94 127 VAL A N 1
ATOM 1010 C CA . VAL A 1 127 ? 12.899 -1.165 1.667 1.00 91.94 127 VAL A CA 1
ATOM 1011 C C . VAL A 1 127 ? 14.321 -1.646 1.952 1.00 91.94 127 VAL A C 1
ATOM 1013 O O . VAL A 1 127 ? 15.285 -1.005 1.543 1.00 91.94 127 VAL A O 1
ATOM 1016 N N . ASN A 1 128 ? 14.466 -2.758 2.667 1.00 89.69 128 ASN A N 1
ATOM 1017 C CA . ASN A 1 128 ? 15.769 -3.324 2.983 1.00 89.69 128 ASN A CA 1
ATOM 1018 C C . ASN A 1 128 ? 16.519 -3.712 1.703 1.00 89.69 128 ASN A C 1
ATOM 1020 O O . ASN A 1 128 ? 17.667 -3.314 1.516 1.00 89.69 128 ASN A O 1
ATOM 1024 N N . ASP A 1 129 ? 15.848 -4.414 0.792 1.00 88.69 129 ASP A N 1
ATOM 1025 C CA . ASP A 1 129 ? 16.458 -4.857 -0.460 1.00 88.69 129 ASP A CA 1
ATOM 1026 C C . ASP A 1 129 ? 16.848 -3.665 -1.344 1.00 88.69 129 ASP A C 1
ATOM 1028 O O . ASP A 1 129 ? 17.952 -3.639 -1.888 1.00 88.69 129 ASP A O 1
ATOM 1032 N N . CYS A 1 130 ? 16.002 -2.630 -1.431 1.00 85.00 130 CYS A N 1
ATOM 1033 C CA . CYS A 1 130 ? 16.305 -1.461 -2.255 1.00 85.00 130 CYS A CA 1
ATOM 1034 C C . CYS A 1 130 ? 17.424 -0.583 -1.676 1.00 85.00 130 CYS A C 1
ATOM 1036 O O . CYS A 1 130 ? 18.177 0.006 -2.444 1.00 85.00 130 CYS A O 1
ATOM 1038 N N . ILE A 1 131 ? 17.582 -0.491 -0.351 1.00 78.56 131 ILE A N 1
ATOM 1039 C CA . ILE A 1 131 ? 18.695 0.263 0.260 1.00 78.56 131 ILE A CA 1
ATOM 1040 C C . ILE A 1 131 ? 20.048 -0.370 -0.095 1.00 78.56 131 ILE A C 1
ATOM 1042 O O . ILE A 1 131 ? 21.049 0.331 -0.227 1.00 78.56 131 ILE A O 1
ATOM 1046 N N . HIS A 1 132 ? 20.085 -1.688 -0.282 1.00 75.38 132 HIS A N 1
ATOM 1047 C CA . HIS A 1 132 ? 21.314 -2.422 -0.572 1.00 75.38 132 HIS A CA 1
ATOM 1048 C C . HIS A 1 132 ? 21.584 -2.633 -2.071 1.00 75.38 132 HIS A C 1
ATOM 1050 O O . HIS A 1 132 ? 22.611 -3.221 -2.426 1.00 75.38 132 HIS A O 1
ATOM 1056 N N . MET A 1 133 ? 20.720 -2.132 -2.964 1.00 81.31 133 MET A N 1
ATOM 1057 C CA . MET A 1 133 ? 20.966 -2.176 -4.407 1.00 81.31 133 MET A CA 1
ATOM 1058 C C . MET A 1 133 ? 22.151 -1.282 -4.791 1.00 81.31 133 MET A C 1
ATOM 1060 O O . MET A 1 133 ? 22.242 -0.131 -4.372 1.00 81.31 133 MET A O 1
ATOM 1064 N N . PHE A 1 134 ? 23.057 -1.811 -5.622 1.00 66.81 134 PHE A N 1
ATOM 1065 C CA . PHE A 1 134 ? 24.250 -1.089 -6.083 1.00 66.81 134 PHE A CA 1
ATOM 1066 C C . PHE A 1 134 ? 23.903 0.227 -6.794 1.00 66.81 134 PHE A C 1
ATOM 1068 O O . PHE A 1 134 ? 24.603 1.215 -6.591 1.00 66.81 134 PHE A O 1
ATOM 1075 N N . GLU A 1 135 ? 22.805 0.237 -7.554 1.00 77.31 135 GLU A N 1
ATOM 1076 C CA . GLU A 1 135 ? 22.269 1.413 -8.255 1.00 77.31 135 GLU A CA 1
ATOM 1077 C C . GLU A 1 135 ? 21.895 2.549 -7.290 1.00 77.31 135 GLU A C 1
ATOM 1079 O O . GLU A 1 135 ? 22.074 3.710 -7.617 1.00 77.31 135 GLU A O 1
ATOM 1084 N N . ASN A 1 136 ? 21.503 2.234 -6.051 1.00 78.31 136 ASN A N 1
ATOM 1085 C CA . ASN A 1 136 ? 21.007 3.226 -5.092 1.00 78.31 136 ASN A CA 1
ATOM 1086 C C . ASN A 1 136 ? 22.104 3.802 -4.181 1.00 78.31 136 ASN A C 1
ATOM 1088 O O . ASN A 1 136 ? 21.818 4.613 -3.298 1.00 78.31 136 ASN A O 1
ATOM 1092 N N . LYS A 1 137 ? 23.373 3.405 -4.371 1.00 73.25 137 LYS A N 1
ATOM 1093 C CA . LYS A 1 137 ? 24.504 3.901 -3.562 1.00 73.25 137 LYS A CA 1
ATOM 1094 C C . LYS A 1 137 ? 24.701 5.414 -3.676 1.00 73.25 137 LYS A C 1
ATOM 1096 O O . LYS A 1 137 ? 25.200 6.038 -2.743 1.00 73.25 137 LYS A O 1
ATOM 1101 N N . GLU A 1 138 ? 24.294 6.002 -4.797 1.00 75.31 138 GLU A N 1
ATOM 1102 C CA . GLU A 1 138 ? 24.350 7.445 -5.064 1.00 75.31 138 GLU A CA 1
ATOM 1103 C C . GLU A 1 138 ? 23.409 8.281 -4.182 1.00 75.31 138 GLU A C 1
ATOM 1105 O O . GLU A 1 138 ? 23.582 9.499 -4.049 1.00 75.31 138 GLU A O 1
ATOM 1110 N N . TYR A 1 139 ? 22.446 7.637 -3.515 1.00 76.19 139 TYR A N 1
ATOM 1111 C CA . TYR A 1 139 ? 21.515 8.308 -2.613 1.00 76.19 139 TYR A CA 1
ATOM 1112 C C . TYR A 1 139 ? 22.037 8.444 -1.174 1.00 76.19 139 TYR A C 1
ATOM 1114 O O . TYR A 1 139 ? 21.419 9.141 -0.364 1.00 76.19 139 TYR A O 1
ATOM 1122 N N . GLY A 1 140 ? 23.207 7.870 -0.872 1.00 77.94 140 GLY A N 1
ATOM 1123 C CA . GLY A 1 140 ? 23.869 7.966 0.430 1.00 77.94 140 GLY A CA 1
ATOM 1124 C C . GLY A 1 140 ? 23.212 7.110 1.513 1.00 77.94 140 GLY A C 1
ATOM 1125 O O . GLY A 1 140 ? 22.502 6.153 1.222 1.00 77.94 140 GLY A O 1
ATOM 1126 N N . GLU A 1 141 ? 23.470 7.441 2.777 1.00 75.25 141 GLU A N 1
ATOM 1127 C CA . GLU A 1 141 ? 22.801 6.824 3.926 1.00 75.25 141 GLU A CA 1
ATOM 1128 C C . GLU A 1 141 ? 21.638 7.695 4.412 1.00 75.25 141 GLU A C 1
ATOM 1130 O O . GLU A 1 141 ? 21.628 8.916 4.226 1.00 75.25 141 GLU A O 1
ATOM 1135 N N . ASP A 1 142 ? 20.666 7.070 5.080 1.00 68.50 142 ASP A N 1
ATOM 1136 C CA . ASP A 1 142 ? 19.590 7.784 5.763 1.00 68.50 142 ASP A CA 1
ATOM 1137 C C . ASP A 1 142 ? 20.162 8.564 6.953 1.00 68.50 142 ASP A C 1
ATOM 1139 O O . ASP A 1 142 ? 20.227 8.067 8.078 1.00 68.50 142 ASP A O 1
ATOM 1143 N N . GLY A 1 143 ? 20.575 9.806 6.709 1.00 60.25 143 GLY A N 1
ATOM 1144 C CA . GLY A 1 143 ? 21.130 10.677 7.743 1.00 60.25 143 GLY A CA 1
ATOM 1145 C C . GLY A 1 143 ? 20.136 11.044 8.850 1.00 60.25 143 GLY A C 1
ATOM 1146 O O . GLY A 1 143 ? 20.545 11.627 9.853 1.00 60.25 143 GLY A O 1
ATOM 1147 N N . ASN A 1 144 ? 18.842 10.729 8.696 1.00 60.31 144 ASN A N 1
ATOM 1148 C CA . ASN A 1 144 ? 17.814 11.137 9.644 1.00 60.31 144 ASN A CA 1
ATOM 1149 C C . ASN A 1 144 ? 17.298 9.982 10.508 1.00 60.31 144 ASN A C 1
ATOM 1151 O O . ASN A 1 144 ? 16.900 10.253 11.640 1.00 60.31 144 ASN A O 1
ATOM 1155 N N . GLY A 1 145 ? 17.286 8.732 10.018 1.00 63.53 145 GLY A N 1
ATOM 1156 C CA . GLY A 1 145 ? 16.954 7.490 10.753 1.00 63.53 145 GLY A CA 1
ATOM 1157 C C . GLY A 1 145 ? 15.587 7.458 11.463 1.00 63.53 145 GLY A C 1
ATOM 1158 O O . GLY A 1 145 ? 15.197 6.458 12.064 1.00 63.53 145 GLY A O 1
ATOM 1159 N N . LYS A 1 146 ? 14.849 8.567 11.419 1.00 78.56 146 LYS A N 1
ATOM 1160 C CA . LYS A 1 146 ? 13.598 8.833 12.112 1.00 78.56 146 LYS A CA 1
ATOM 1161 C C . LYS A 1 146 ? 12.475 8.717 11.105 1.00 78.56 146 LYS A C 1
ATOM 1163 O O . LYS A 1 146 ? 12.490 9.368 10.063 1.00 78.56 146 LYS A O 1
ATOM 1168 N N . ILE A 1 147 ? 11.470 7.929 11.463 1.00 84.75 147 ILE A N 1
ATOM 1169 C CA . ILE A 1 147 ? 10.245 7.822 10.682 1.00 84.75 147 ILE A CA 1
ATOM 1170 C C . ILE A 1 147 ? 9.435 9.103 10.906 1.00 84.75 147 ILE A C 1
ATOM 1172 O O . ILE A 1 147 ? 8.934 9.354 12.002 1.00 84.75 147 ILE A O 1
ATOM 1176 N N . MET A 1 148 ? 9.319 9.916 9.863 1.00 88.75 148 MET A N 1
ATOM 1177 C CA . MET A 1 148 ? 8.535 11.147 9.852 1.00 88.75 148 MET A CA 1
ATOM 1178 C C . MET A 1 148 ? 7.130 10.877 9.298 1.00 88.75 148 MET A C 1
ATOM 1180 O O . MET A 1 148 ? 6.974 10.009 8.433 1.00 88.75 148 MET A O 1
ATOM 1184 N N . PRO A 1 149 ? 6.096 11.629 9.724 1.00 92.25 149 PRO A N 1
ATOM 1185 C CA . PRO A 1 149 ? 4.767 11.511 9.139 1.00 92.25 149 PRO A CA 1
ATOM 1186 C C . PRO A 1 149 ? 4.803 11.735 7.626 1.00 92.25 149 PRO A C 1
ATOM 1188 O O . PRO A 1 149 ? 5.203 12.798 7.150 1.00 92.25 149 PRO A O 1
ATOM 1191 N N . ALA A 1 150 ? 4.395 10.721 6.868 1.00 92.94 150 ALA A N 1
ATOM 1192 C CA . ALA A 1 150 ? 4.318 10.809 5.418 1.00 92.94 150 ALA A CA 1
ATOM 1193 C C . ALA A 1 150 ? 3.003 11.464 4.969 1.00 92.94 150 ALA A C 1
ATOM 1195 O O . ALA A 1 150 ? 2.003 11.471 5.694 1.00 92.94 150 ALA A O 1
ATOM 1196 N N . SER A 1 151 ? 2.992 12.018 3.755 1.00 93.75 151 SER A N 1
ATOM 1197 C CA . SER A 1 151 ? 1.800 12.684 3.229 1.00 93.75 151 SER A CA 1
ATOM 1198 C C . SER A 1 151 ? 0.666 11.685 2.970 1.00 93.75 151 SER A C 1
ATOM 1200 O O . SER A 1 151 ? 0.895 10.513 2.662 1.00 93.75 151 SER A O 1
ATOM 1202 N N . THR A 1 152 ? -0.582 12.152 3.041 1.00 94.12 152 THR A N 1
ATOM 1203 C CA . THR A 1 152 ? -1.754 11.326 2.702 1.00 94.12 152 THR A CA 1
ATOM 1204 C C . THR A 1 152 ? -1.697 10.813 1.264 1.00 94.12 152 THR A C 1
ATOM 1206 O O . THR A 1 152 ? -2.063 9.668 1.010 1.00 94.12 152 THR A O 1
ATOM 1209 N N . PHE A 1 153 ? -1.170 11.627 0.348 1.00 96.44 153 PHE A N 1
ATOM 1210 C CA . PHE A 1 153 ? -0.959 11.261 -1.049 1.00 96.44 153 PHE A CA 1
ATOM 1211 C C . PHE A 1 153 ? 0.002 10.074 -1.201 1.00 96.44 153 PHE A C 1
ATOM 1213 O O . PHE A 1 153 ? -0.294 9.132 -1.936 1.00 96.44 153 PHE A O 1
ATOM 1220 N N . ASP A 1 154 ? 1.114 10.070 -0.461 1.00 95.50 154 ASP A N 1
ATOM 1221 C CA . ASP A 1 154 ? 2.074 8.960 -0.488 1.00 95.50 154 ASP A CA 1
ATOM 1222 C C . ASP A 1 154 ? 1.459 7.681 0.109 1.00 95.50 154 ASP A C 1
ATOM 1224 O O . ASP A 1 154 ? 1.659 6.585 -0.416 1.00 95.50 154 ASP A O 1
ATOM 1228 N N . MET A 1 155 ? 0.624 7.804 1.149 1.00 97.31 155 MET A N 1
ATOM 1229 C CA . MET A 1 155 ? -0.111 6.660 1.709 1.00 97.31 155 MET A CA 1
ATOM 1230 C C . MET A 1 155 ? -1.130 6.071 0.728 1.00 97.31 155 MET A C 1
ATOM 1232 O O . MET A 1 155 ? -1.337 4.857 0.704 1.00 97.31 155 MET A O 1
ATOM 1236 N N . ASP A 1 156 ? -1.782 6.900 -0.085 1.00 96.00 156 ASP A N 1
ATOM 1237 C CA . ASP A 1 156 ? -2.714 6.427 -1.112 1.00 96.00 156 ASP A CA 1
ATOM 1238 C C . 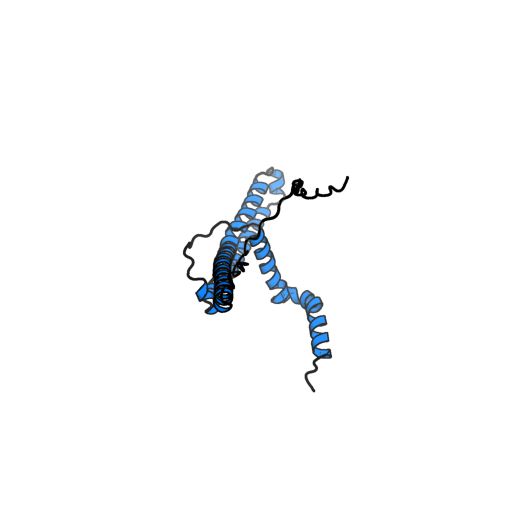ASP A 1 156 ? -1.988 5.742 -2.274 1.00 96.00 156 ASP A C 1
ATOM 1240 O O . ASP A 1 156 ? -2.467 4.720 -2.785 1.00 96.00 156 ASP A O 1
ATOM 1244 N N . LYS A 1 157 ? -0.786 6.220 -2.622 1.00 97.12 157 LYS A N 1
ATOM 1245 C CA . LYS A 1 157 ? 0.112 5.500 -3.528 1.00 97.12 157 LYS A CA 1
ATOM 1246 C C . LYS A 1 157 ? 0.499 4.136 -2.964 1.00 97.12 157 LYS A C 1
ATOM 1248 O O . LYS A 1 157 ? 0.307 3.153 -3.665 1.00 97.12 157 LYS A O 1
ATOM 1253 N N . LEU A 1 158 ? 0.912 4.035 -1.697 1.00 96.62 158 LEU A N 1
ATOM 1254 C CA . LEU A 1 158 ? 1.262 2.743 -1.083 1.00 96.62 158 LEU A CA 1
ATOM 1255 C C . LEU A 1 158 ? 0.116 1.732 -1.101 1.00 96.62 158 LEU A C 1
ATOM 1257 O O . LEU A 1 158 ? 0.315 0.570 -1.450 1.00 96.62 158 LEU A O 1
ATOM 1261 N N . LYS A 1 159 ? -1.109 2.165 -0.784 1.00 95.62 159 LYS A N 1
ATOM 1262 C CA . LYS A 1 159 ? -2.293 1.294 -0.888 1.00 95.62 159 LYS A CA 1
ATOM 1263 C C . LYS A 1 159 ? -2.513 0.806 -2.319 1.00 95.62 159 LYS A C 1
ATOM 1265 O O . LYS A 1 159 ? -2.978 -0.315 -2.512 1.00 95.62 159 LYS A O 1
ATOM 1270 N N . SER A 1 160 ? -2.224 1.647 -3.310 1.00 97.38 160 SER A N 1
ATOM 1271 C CA . SER A 1 160 ? -2.326 1.288 -4.727 1.00 97.38 160 SER A CA 1
ATOM 1272 C C . SER A 1 160 ? -1.218 0.314 -5.128 1.00 97.38 160 SER A C 1
ATOM 1274 O O . SER A 1 160 ? -1.512 -0.694 -5.761 1.00 97.38 160 SER A O 1
ATOM 1276 N N . THR A 1 161 ? 0.013 0.528 -4.658 1.00 97.38 161 THR A N 1
ATOM 1277 C CA . THR A 1 161 ? 1.140 -0.395 -4.842 1.00 97.38 161 THR A CA 1
ATOM 1278 C C . THR A 1 161 ? 0.826 -1.782 -4.285 1.00 97.38 161 THR A C 1
ATOM 1280 O O . THR A 1 161 ? 1.004 -2.770 -4.989 1.00 97.38 161 THR A O 1
ATOM 1283 N N . LEU A 1 162 ? 0.264 -1.880 -3.072 1.00 96.19 162 LEU A N 1
ATOM 1284 C CA . LEU A 1 162 ? -0.156 -3.165 -2.494 1.00 96.19 162 LEU A CA 1
ATOM 1285 C C . LEU A 1 162 ? -1.195 -3.891 -3.365 1.00 96.19 162 LEU A C 1
ATOM 1287 O O . LEU A 1 162 ? -1.144 -5.109 -3.508 1.00 96.19 162 LEU A O 1
ATOM 1291 N N . LYS A 1 163 ? -2.126 -3.157 -3.986 1.00 95.50 163 LYS A N 1
ATOM 1292 C CA . LYS A 1 163 ? -3.104 -3.743 -4.918 1.00 95.50 163 LYS A CA 1
ATOM 1293 C C . LYS A 1 163 ? -2.462 -4.184 -6.232 1.00 95.50 163 LYS A C 1
ATOM 1295 O O . LYS A 1 163 ? -2.905 -5.172 -6.812 1.00 95.50 163 LYS A O 1
ATOM 1300 N N . GLN A 1 164 ? -1.411 -3.498 -6.679 1.00 97.69 164 GLN A N 1
ATOM 1301 C CA . GLN A 1 164 ? -0.691 -3.852 -7.899 1.00 97.69 164 GLN A CA 1
ATOM 1302 C C . GLN A 1 164 ? -0.055 -5.249 -7.804 1.00 97.69 164 GLN A C 1
ATOM 1304 O O . GLN A 1 164 ? -0.073 -5.983 -8.788 1.00 97.69 164 GLN A O 1
ATOM 1309 N N . PHE A 1 165 ? 0.391 -5.680 -6.615 1.00 97.50 165 PHE A N 1
ATOM 1310 C CA . PHE A 1 165 ? 0.846 -7.063 -6.397 1.00 97.50 165 PHE A CA 1
ATOM 1311 C C . PHE A 1 165 ? -0.234 -8.099 -6.725 1.00 97.50 165 PHE A C 1
ATOM 1313 O O . PHE A 1 165 ? 0.073 -9.143 -7.299 1.00 97.50 165 PHE A O 1
ATOM 1320 N N . VAL A 1 166 ? -1.503 -7.815 -6.409 1.00 97.31 166 VAL A N 1
ATOM 1321 C CA . VAL A 1 166 ? -2.614 -8.712 -6.759 1.00 97.31 166 VAL A CA 1
ATOM 1322 C C . VAL A 1 166 ? -2.758 -8.801 -8.274 1.00 97.31 166 VAL A C 1
ATOM 1324 O O . VAL A 1 166 ? -2.818 -9.903 -8.817 1.00 97.31 166 VAL A O 1
ATOM 1327 N N . ARG A 1 167 ? -2.780 -7.647 -8.949 1.00 97.62 167 ARG A N 1
ATOM 1328 C CA . ARG A 1 167 ? -2.950 -7.563 -10.402 1.00 97.62 167 ARG A CA 1
ATOM 1329 C C . ARG A 1 167 ? -1.823 -8.273 -11.147 1.00 97.62 167 ARG A C 1
ATOM 1331 O O . ARG A 1 167 ? -2.109 -9.105 -12.003 1.00 97.62 167 ARG A O 1
ATOM 1338 N N . ASP A 1 168 ? -0.569 -7.980 -10.826 1.00 97.88 168 ASP A N 1
ATOM 1339 C CA . ASP A 1 168 ? 0.560 -8.428 -11.647 1.00 97.88 168 ASP A CA 1
ATOM 1340 C C . ASP A 1 168 ? 1.132 -9.780 -11.220 1.00 97.88 168 ASP A C 1
ATOM 1342 O O . ASP A 1 168 ? 1.520 -10.568 -12.081 1.00 97.88 168 ASP A O 1
ATOM 1346 N N . TRP A 1 169 ? 1.120 -10.087 -9.921 1.00 97.81 169 TRP A N 1
ATOM 1347 C CA . TRP A 1 169 ? 1.923 -11.183 -9.362 1.00 97.81 169 TRP A CA 1
ATOM 1348 C C . TRP A 1 169 ? 1.135 -12.211 -8.544 1.00 97.81 169 TRP A C 1
ATOM 1350 O O . TRP A 1 169 ? 1.714 -13.180 -8.063 1.00 97.81 169 TRP A O 1
ATOM 1360 N N . SER A 1 170 ? -0.183 -12.050 -8.394 1.00 97.44 170 SER A N 1
ATOM 1361 C CA . SER A 1 170 ? -1.037 -13.027 -7.707 1.00 97.44 170 SER A CA 1
ATOM 1362 C C . SER A 1 170 ? -1.903 -13.820 -8.682 1.00 97.44 170 SER A C 1
ATOM 1364 O O . SER A 1 170 ? -2.312 -13.316 -9.731 1.00 97.44 170 SER A O 1
ATOM 1366 N N . GLU A 1 171 ? -2.257 -15.050 -8.314 1.00 98.00 171 GLU A N 1
ATOM 1367 C CA . GLU A 1 171 ? -3.231 -15.851 -9.065 1.00 98.00 171 GLU A CA 1
ATOM 1368 C C . GLU A 1 171 ? -4.609 -15.176 -9.108 1.00 98.00 171 GLU A C 1
ATOM 1370 O O . GLU A 1 171 ? -5.272 -15.175 -10.141 1.00 98.00 171 GLU A O 1
ATOM 1375 N N . THR A 1 172 ? -5.002 -14.483 -8.036 1.00 97.50 172 THR A N 1
ATOM 1376 C CA . THR A 1 172 ? -6.270 -13.740 -7.968 1.00 97.50 172 THR A CA 1
ATOM 1377 C C . THR A 1 172 ? -6.402 -12.690 -9.081 1.00 97.50 172 THR A C 1
ATOM 1379 O O . THR A 1 172 ? -7.506 -12.433 -9.556 1.00 97.50 172 THR A O 1
ATOM 1382 N N . GLY A 1 173 ? -5.288 -12.104 -9.540 1.00 97.50 173 GLY A N 1
ATOM 1383 C CA . GLY A 1 173 ? -5.267 -11.131 -10.639 1.00 97.50 173 GLY A CA 1
ATOM 1384 C C . GLY A 1 173 ? -5.278 -11.742 -12.042 1.00 97.50 173 GLY A C 1
ATOM 1385 O O . GLY A 1 173 ? -5.299 -10.997 -13.021 1.00 97.50 173 GLY A O 1
ATOM 1386 N N . LYS A 1 174 ? -5.264 -13.076 -12.183 1.00 97.62 174 LYS A N 1
ATOM 1387 C CA . LYS A 1 174 ? -5.142 -13.751 -13.484 1.00 97.62 174 LYS A CA 1
ATOM 1388 C C . LYS A 1 174 ? -6.213 -13.317 -14.481 1.00 97.62 174 LYS A C 1
ATOM 1390 O O . LYS A 1 174 ? -5.873 -12.997 -15.614 1.00 97.62 174 LYS A O 1
ATOM 1395 N N . ALA A 1 175 ? -7.478 -13.264 -14.068 1.00 98.25 175 ALA A N 1
ATOM 1396 C CA . ALA A 1 175 ? -8.574 -12.867 -14.954 1.00 98.25 175 ALA A CA 1
ATOM 1397 C C . ALA A 1 175 ? -8.389 -11.439 -15.504 1.00 98.25 175 ALA A C 1
ATOM 1399 O O . ALA A 1 175 ? -8.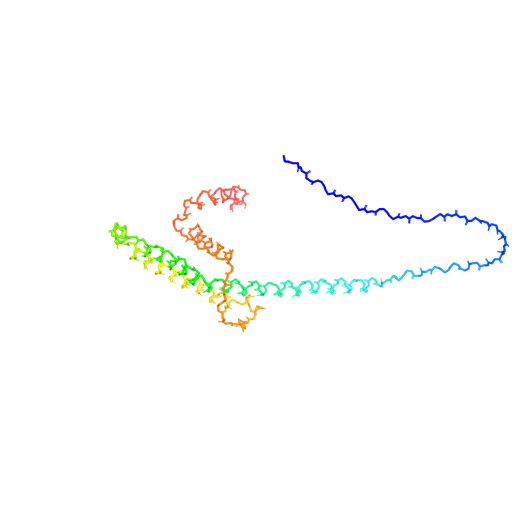662 -11.177 -16.674 1.00 98.25 175 ALA A O 1
ATOM 1400 N N . GLU A 1 176 ? -7.869 -10.526 -14.682 1.00 97.81 176 GLU A N 1
ATOM 1401 C CA . GLU A 1 176 ? -7.582 -9.145 -15.076 1.00 97.81 176 GLU A CA 1
ATOM 1402 C C . GLU A 1 176 ? -6.383 -9.067 -16.032 1.00 97.81 176 GLU A C 1
ATOM 1404 O O . GLU A 1 176 ? -6.447 -8.382 -17.055 1.00 97.81 176 GLU A O 1
ATOM 1409 N N . ARG A 1 177 ? -5.313 -9.831 -15.764 1.00 98.31 177 ARG A N 1
ATOM 1410 C CA . ARG A 1 177 ? -4.183 -9.970 -16.700 1.00 98.31 177 ARG A CA 1
ATOM 1411 C C . ARG A 1 177 ? -4.618 -10.587 -18.021 1.00 98.31 177 ARG A C 1
ATOM 1413 O O . ARG A 1 177 ? -4.162 -10.147 -19.070 1.00 98.31 177 ARG A O 1
ATOM 1420 N N . ASP A 1 178 ? -5.518 -11.562 -17.994 1.00 98.25 178 ASP A N 1
ATOM 1421 C CA . ASP A 1 178 ? -6.017 -12.186 -19.212 1.00 98.25 178 ASP A CA 1
ATOM 1422 C C . ASP A 1 178 ? -6.845 -11.202 -20.051 1.00 98.25 178 ASP A C 1
ATOM 1424 O O . ASP A 1 178 ? -6.718 -11.177 -21.274 1.00 98.25 178 ASP A O 1
ATOM 1428 N N . ALA A 1 179 ? -7.616 -10.321 -19.412 1.00 98.12 179 ALA A N 1
ATOM 1429 C CA . ALA A 1 179 ? -8.354 -9.266 -20.100 1.00 98.12 179 ALA A CA 1
ATOM 1430 C C . ALA A 1 179 ? -7.449 -8.146 -20.651 1.00 98.12 179 ALA A C 1
ATOM 1432 O O . ALA A 1 179 ? -7.720 -7.623 -21.731 1.00 98.12 179 ALA A O 1
ATOM 1433 N N . CYS A 1 180 ? -6.382 -7.764 -19.937 1.00 97.75 180 CYS A N 1
ATOM 1434 C CA . CYS A 1 180 ? -5.523 -6.637 -20.321 1.00 97.75 180 CYS A CA 1
ATOM 1435 C C . CYS A 1 180 ? -4.289 -7.039 -21.145 1.00 97.75 180 CYS A C 1
ATOM 1437 O O . CYS A 1 180 ? -3.993 -6.410 -22.157 1.00 97.75 180 CYS A O 1
ATOM 1439 N N . TYR A 1 181 ? -3.539 -8.051 -20.708 1.00 98.19 181 TYR A N 1
ATOM 1440 C CA . TYR A 1 181 ? -2.237 -8.409 -21.281 1.00 98.19 181 TYR A CA 1
ATOM 1441 C C . TYR A 1 181 ? -2.369 -9.341 -22.483 1.00 98.19 181 TYR A C 1
ATOM 1443 O O . TYR A 1 181 ? -1.619 -9.188 -23.444 1.00 98.19 181 TYR A O 1
ATOM 1451 N N . GLN A 1 182 ? -3.344 -10.256 -22.498 1.00 97.69 182 GLN A N 1
ATOM 1452 C CA . GLN A 1 182 ? -3.490 -11.198 -23.619 1.00 97.69 182 GLN A CA 1
ATOM 1453 C C . GLN A 1 182 ? -3.785 -10.516 -24.960 1.00 97.69 182 GLN A C 1
ATOM 1455 O O . GLN A 1 182 ? -3.185 -10.939 -25.946 1.00 97.69 182 GLN A O 1
ATOM 1460 N N . PRO A 1 183 ? -4.646 -9.479 -25.063 1.00 98.50 183 PRO A N 1
ATOM 1461 C CA . PRO A 1 183 ? -4.831 -8.767 -26.329 1.00 98.50 183 PRO A CA 1
ATOM 1462 C C . PRO A 1 183 ? -3.524 -8.171 -26.863 1.00 98.50 183 PRO A C 1
ATOM 1464 O O . PRO A 1 183 ? -3.221 -8.316 -28.044 1.00 98.50 183 PRO A O 1
ATOM 1467 N N . ILE A 1 184 ? -2.715 -7.577 -25.981 1.00 98.31 184 ILE A N 1
ATOM 1468 C CA . ILE A 1 184 ? -1.425 -6.971 -26.336 1.00 98.31 184 ILE A CA 1
ATOM 1469 C C . ILE A 1 184 ? -0.441 -8.052 -26.804 1.00 98.31 184 ILE A C 1
ATOM 1471 O O . ILE A 1 184 ? 0.146 -7.936 -27.877 1.00 98.31 184 ILE A O 1
ATOM 1475 N N . ILE A 1 185 ? -0.302 -9.136 -26.037 1.00 97.88 185 ILE A N 1
ATOM 1476 C CA . ILE A 1 185 ? 0.595 -10.255 -26.363 1.00 97.88 185 ILE A CA 1
ATOM 1477 C C . ILE A 1 185 ? 0.205 -10.899 -27.699 1.00 97.88 185 ILE A C 1
ATOM 1479 O O . ILE A 1 185 ? 1.076 -11.195 -28.516 1.00 97.88 185 ILE A O 1
ATOM 1483 N N . LYS A 1 186 ? -1.094 -11.087 -27.956 1.00 97.69 186 LYS A N 1
ATOM 1484 C CA . LYS A 1 186 ? -1.592 -11.648 -29.220 1.00 97.69 186 LYS A CA 1
ATOM 1485 C C . LYS A 1 186 ? -1.222 -10.779 -30.418 1.00 97.69 186 LYS A C 1
ATOM 1487 O O . LYS A 1 186 ? -0.768 -11.320 -31.423 1.00 97.69 186 LYS A O 1
ATOM 1492 N N . GLU A 1 187 ? -1.368 -9.459 -30.314 1.00 98.00 187 GLU A N 1
ATOM 1493 C CA . GLU A 1 187 ? -0.958 -8.558 -31.396 1.00 98.00 187 GLU A CA 1
ATOM 1494 C C . GLU A 1 187 ? 0.564 -8.559 -31.598 1.00 98.00 187 GLU A C 1
ATOM 1496 O O . GLU A 1 187 ? 1.017 -8.559 -32.742 1.00 98.00 187 GLU A O 1
ATOM 1501 N N . ILE A 1 188 ? 1.367 -8.653 -30.531 1.00 97.75 188 ILE A N 1
ATOM 1502 C CA . ILE A 1 188 ? 2.828 -8.801 -30.655 1.00 97.75 188 ILE A CA 1
ATOM 1503 C C . ILE A 1 188 ? 3.172 -10.083 -31.424 1.00 97.75 188 ILE A C 1
ATOM 1505 O O . ILE A 1 188 ? 3.902 -10.022 -32.409 1.00 97.75 188 ILE A O 1
ATOM 1509 N N . LEU A 1 189 ? 2.610 -11.230 -31.034 1.00 96.62 189 LEU A N 1
ATOM 1510 C CA . LEU A 1 189 ? 2.888 -12.520 -31.680 1.00 96.62 189 LEU A CA 1
ATOM 1511 C C . LEU A 1 189 ? 2.424 -12.572 -33.140 1.00 96.62 189 LEU A C 1
ATOM 1513 O O . LEU A 1 189 ? 3.067 -13.207 -33.972 1.00 96.62 189 LEU A O 1
ATOM 1517 N N . LYS A 1 190 ? 1.320 -11.893 -33.457 1.00 96.19 190 LYS A N 1
ATOM 1518 C CA . LYS A 1 190 ? 0.790 -11.782 -34.819 1.00 96.19 190 LYS A CA 1
ATOM 1519 C C . LYS A 1 190 ? 1.707 -10.971 -35.738 1.00 96.19 190 LYS A C 1
ATOM 1521 O O . LYS A 1 190 ? 1.852 -11.326 -36.903 1.00 96.19 190 LYS A O 1
ATOM 1526 N N . ASN A 1 191 ? 2.303 -9.888 -35.235 1.00 97.06 191 ASN A N 1
ATOM 1527 C CA . ASN A 1 191 ? 3.173 -9.010 -36.028 1.00 97.06 191 ASN A CA 1
ATOM 1528 C C . ASN A 1 191 ? 4.639 -9.478 -36.046 1.00 97.06 191 ASN A C 1
ATOM 1530 O O . ASN A 1 191 ? 5.351 -9.225 -37.017 1.00 97.06 191 ASN A O 1
ATOM 1534 N N . PHE A 1 192 ? 5.078 -10.180 -35.000 1.00 96.12 192 PHE A N 1
ATOM 1535 C CA . PHE A 1 192 ? 6.441 -10.686 -34.836 1.00 96.12 192 PHE A CA 1
ATOM 1536 C C . PHE A 1 192 ? 6.428 -12.202 -34.566 1.00 96.12 192 PHE A C 1
ATOM 1538 O O . PHE A 1 192 ? 6.707 -12.634 -33.442 1.00 96.12 192 PHE A O 1
ATOM 1545 N N . PRO A 1 193 ? 6.076 -13.031 -35.570 1.00 93.19 193 PRO A N 1
ATOM 1546 C CA . PRO A 1 193 ? 6.107 -14.480 -35.419 1.00 93.19 193 PRO A CA 1
ATOM 1547 C C . PRO A 1 193 ? 7.547 -14.971 -35.224 1.00 93.19 193 PRO A C 1
ATOM 1549 O O . PRO A 1 193 ? 8.493 -14.403 -35.768 1.00 93.19 193 PRO A O 1
ATOM 1552 N N . LYS A 1 194 ? 7.711 -16.041 -34.437 1.00 89.25 194 LYS A N 1
ATOM 1553 C CA . LYS A 1 194 ? 9.029 -16.606 -34.089 1.00 89.25 194 LYS A CA 1
ATOM 1554 C C . LYS A 1 194 ? 9.766 -17.224 -35.279 1.00 89.25 194 LYS A C 1
ATOM 1556 O O . LYS A 1 194 ? 10.984 -17.341 -35.236 1.00 89.25 194 LYS A O 1
ATOM 1561 N N . GLU A 1 195 ? 9.029 -17.631 -36.302 1.00 75.25 195 GLU A N 1
ATOM 1562 C CA . GLU A 1 195 ? 9.561 -18.244 -37.513 1.00 75.25 195 GLU A CA 1
ATOM 1563 C C . GLU A 1 195 ? 9.517 -17.205 -38.634 1.00 75.25 195 GLU A C 1
ATOM 1565 O O . GLU A 1 195 ? 8.451 -16.866 -39.155 1.00 75.25 195 GLU A O 1
ATOM 1570 N N . ARG A 1 196 ? 10.692 -16.665 -38.952 1.00 53.44 196 ARG A N 1
ATOM 1571 C CA . ARG A 1 196 ? 10.963 -15.847 -40.129 1.00 53.44 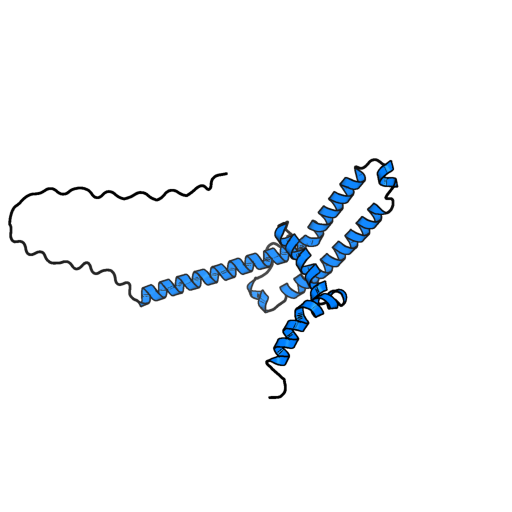196 ARG A CA 1
ATOM 1572 C C . ARG A 1 196 ? 12.255 -16.321 -40.768 1.00 53.44 196 ARG A C 1
ATOM 1574 O O . ARG A 1 196 ? 13.183 -16.647 -39.996 1.00 53.44 196 ARG A O 1
#

Sequence (196 aa):
MQRRRRPPPPTSRLPEGCGGGGGGSEEVEVQFSAGRWGSAAAVSAAAAAATRSTEEEEERLEREHFWKIINAFRYYGTSMHERVNRTERQFRSLPANQQKLLPQFLLHLDKIRKCIDHNQEILLTIVNDCIHMFENKEYGEDGNGKIMPASTFDMDKLKSTLKQFVRDWSETGKAERDACYQPIIKEILKNFPKER

Radius of gyration: 33.48 Å; chains: 1; bounding box: 60×93×65 Å

pLDDT: mean 80.32, std 23.3, range [25.75, 98.62]